Protein 3BQO (pdb70)

Foldseek 3Di:
DVVVVVVVVVLVVLLLLLLVLLLQLLVCLLVVVVVSNVVSLVVNVVSVVVHPDDDLVSVLSVLSSLLSVLLVCLLVQCDADDPPRLDGSLNVSLVSLVVRPDDCDPLSVLLNVLSLLSNLLSCLVVVNLVSSVVSLVVCPDDPCNVVSVVCSVVSVNVPVVCVVSDSVSSSVSVSVVSVVSNVVSCPRPPNVVVVVVVVVVD/DDPDPDDPDDDDD

GO terms:
  GO:0005515 protein binding (F, IPI)
  GO:0000781 chromosome, telomeric region (C, IDA)
  GO:0005730 nucleolus (C, IDA)
  GO:0008017 microtubule binding (F, IDA)
  GO:0005634 nucleus (C, IDA)
  GO:0005819 spindle (C, IDA)
  GO:0042162 telomeric repeat DNA binding (F, IDA)
  GO:0042802 identical protein binding (F, IPI)
  GO:0003691 double-stranded telomeric DNA binding (F, IDA)
  GO:0005634 nucleus (C, EXP)
  GO:0042803 protein homodimerization activity (F, IPI)
  GO:0005654 nucleoplasm (C, TAS)
  GO:0098505 G-rich strand telomeric DNA binding (F, IDA)
  GO:0003720 telomerase activity (F, IDA)
  GO:0008301 DNA binding, bending (F, IDA)
  GO:0000783 nuclear telomere cap complex (C, IDA)
  GO:0070187 shelterin complex (C, IDA)
  GO:1905839 negative regulation of telomeric D-loop disassembly (P, IDA)
  GO:0007004 telomere maintenance via telomerase (P, IDA)
  GO:0008156 negative regulation of DNA replication (P, IDA)

CATH classification: 1.25.40.210

Organism: Homo sapiens (NCBI:txid9606)

Structure (mmCIF, N/CA/C/O backbone):
data_3BQO
#
_entry.id   3BQO
#
_cell.length_a   117.105
_cell.length_b   117.105
_cell.length_c   88.018
_cell.angle_alpha   90.00
_cell.angle_beta   90.00
_cell.angle_gamma   120.00
#
_symmetry.space_group_name_H-M   'P 61 2 2'
#
loop_
_entity.id
_entity.type
_entity.pdbx_description
1 polymer 'Telomeric repeat-binding factor 1'
2 polymer 'TERF1-interacting nuclear factor 2'
3 water water
#
loop_
_atom_site.group_PDB
_atom_site.id
_atom_site.type_symbol
_atom_site.label_atom_id
_atom_site.label_alt_id
_atom_site.label_comp_id
_atom_site.label_asym_id
_atom_site.label_entity_id
_atom_site.label_seq_id
_atom_site.pdbx_PDB_ins_code
_atom_site.Cartn_x
_atom_site.Cartn_y
_atom_site.Cartn_z
_atom_site.occupancy
_atom_site.B_iso_or_equiv
_atom_site.auth_seq_id
_atom_site.auth_comp_id
_atom_site.auth_asym_id
_atom_site.auth_atom_id
_atom_site.pdbx_PDB_model_num
ATOM 1 N N . GLU A 1 5 ? 66.499 54.185 -1.269 1.00 68.39 62 GLU A N 1
ATOM 2 C CA . GLU A 1 5 ? 67.964 54.341 -1.528 1.00 67.61 62 GLU A CA 1
ATOM 3 C C . GLU A 1 5 ? 68.289 53.855 -2.938 1.00 65.45 62 GLU A C 1
ATOM 4 O O . GLU A 1 5 ? 67.444 53.257 -3.601 1.00 65.55 62 GLU A O 1
ATOM 10 N N . ASP A 1 6 ? 69.516 54.108 -3.383 1.00 62.74 63 ASP A N 1
ATOM 11 C CA . ASP A 1 6 ? 69.966 53.720 -4.719 1.00 59.80 63 ASP A CA 1
ATOM 12 C C . ASP A 1 6 ? 69.322 52.434 -5.242 1.00 56.59 63 ASP A C 1
ATOM 13 O O . ASP A 1 6 ? 68.532 52.467 -6.186 1.00 55.40 63 ASP A O 1
ATOM 18 N N . ALA A 1 7 ? 69.668 51.304 -4.632 1.00 52.79 64 ALA A N 1
ATOM 19 C CA . ALA A 1 7 ? 69.123 50.016 -5.044 1.00 49.66 64 ALA A CA 1
ATOM 20 C C . ALA A 1 7 ? 67.597 50.015 -4.993 1.00 47.33 64 ALA A C 1
ATOM 21 O O . ALA A 1 7 ? 66.937 49.444 -5.865 1.00 45.14 64 ALA A O 1
ATOM 23 N N . GLY A 1 8 ? 67.042 50.654 -3.969 1.00 44.35 65 GLY A N 1
ATOM 24 C CA . GLY A 1 8 ? 65.598 50.707 -3.832 1.00 40.57 65 GLY A CA 1
ATOM 25 C C . GLY A 1 8 ? 64.939 51.503 -4.941 1.00 38.15 65 GLY A C 1
ATOM 26 O O . GLY A 1 8 ? 63.890 51.115 -5.460 1.00 37.85 65 GLY A O 1
ATOM 27 N N . LEU A 1 9 ? 65.552 52.623 -5.304 1.00 34.79 66 LEU A N 1
ATOM 28 C CA . LEU A 1 9 ? 65.015 53.472 -6.352 1.00 34.33 66 LEU A CA 1
ATOM 29 C C . LEU A 1 9 ? 65.092 52.762 -7.702 1.00 33.52 66 LEU A C 1
ATOM 30 O O . LEU A 1 9 ? 64.237 52.959 -8.568 1.00 30.16 66 LEU A O 1
ATOM 35 N N . VAL A 1 10 ? 66.120 51.937 -7.878 1.00 32.79 67 VAL A N 1
ATOM 36 C CA . VAL A 1 10 ? 66.267 51.185 -9.116 1.00 32.66 67 VAL A CA 1
ATOM 37 C C . VAL A 1 10 ? 65.158 50.137 -9.143 1.00 31.82 67 VAL A C 1
ATOM 38 O O . VAL A 1 10 ? 64.516 49.925 -10.169 1.00 31.04 67 VAL A O 1
ATOM 42 N N . ALA A 1 11 ? 64.927 49.496 -8.000 1.00 29.91 68 ALA A N 1
ATOM 43 C CA . ALA A 1 11 ? 63.888 48.480 -7.901 1.00 30.74 68 ALA A CA 1
ATOM 44 C C . ALA A 1 11 ? 62.507 49.085 -8.168 1.00 31.13 68 ALA A C 1
ATOM 45 O O . ALA A 1 11 ? 61.650 48.444 -8.778 1.00 30.44 68 ALA A O 1
ATOM 47 N N . GLU A 1 12 ? 62.291 50.318 -7.721 1.00 29.94 69 GLU A N 1
ATOM 48 C CA . GLU A 1 12 ? 61.007 50.971 -7.942 1.00 31.84 69 GLU A CA 1
ATOM 49 C C . GLU A 1 12 ? 60.857 51.299 -9.429 1.00 30.48 69 GLU A C 1
ATOM 50 O O . GLU A 1 12 ? 59.791 51.111 -10.013 1.00 28.77 69 GLU A O 1
ATOM 56 N N . ALA A 1 13 ? 61.934 51.786 -10.038 1.00 27.69 70 ALA A N 1
ATOM 57 C CA . ALA A 1 13 ? 61.914 52.119 -11.456 1.00 28.29 70 ALA A CA 1
ATOM 58 C C . ALA A 1 13 ? 61.584 50.852 -12.243 1.00 26.69 70 ALA A C 1
ATOM 59 O O . ALA A 1 13 ? 60.809 50.887 -13.200 1.00 24.98 70 ALA A O 1
ATOM 61 N N . GLU A 1 14 ? 62.167 49.730 -11.836 1.00 26.64 71 GLU A N 1
ATOM 62 C CA . GLU A 1 14 ? 61.899 48.478 -12.531 1.00 27.79 71 GLU A CA 1
ATOM 63 C C . GLU A 1 14 ? 60.436 48.061 -12.381 1.00 27.28 71 GLU A C 1
ATOM 64 O O . GLU A 1 14 ? 59.852 47.519 -13.314 1.00 25.83 71 GLU A O 1
ATOM 70 N N . ALA A 1 15 ? 59.846 48.318 -11.215 1.00 25.90 72 ALA A N 1
ATOM 71 C CA . ALA A 1 15 ? 58.442 47.968 -10.990 1.00 27.13 72 ALA A CA 1
ATOM 72 C C . ALA A 1 15 ? 57.561 48.848 -11.873 1.00 26.68 72 ALA A C 1
ATOM 73 O O . ALA A 1 15 ? 56.575 48.385 -12.463 1.00 27.16 72 ALA A O 1
ATOM 75 N N . VAL A 1 16 ? 57.921 50.122 -11.968 1.00 25.03 73 VAL A N 1
ATOM 76 C CA . VAL A 1 16 ? 57.167 51.052 -12.797 1.00 26.52 73 VAL A CA 1
ATOM 77 C C . VAL A 1 16 ? 57.213 50.617 -14.267 1.00 27.09 73 VAL A C 1
ATOM 78 O O . VAL A 1 16 ? 56.181 50.550 -14.940 1.00 26.85 73 VAL A O 1
ATOM 82 N N . ALA A 1 17 ? 58.413 50.311 -14.757 1.00 25.59 74 ALA A N 1
ATOM 83 C CA . ALA A 1 17 ? 58.592 49.886 -16.144 1.00 25.82 74 ALA A CA 1
ATOM 84 C C . ALA A 1 17 ? 57.858 48.580 -16.435 1.00 26.02 74 ALA A C 1
ATOM 85 O O . ALA A 1 17 ? 57.329 48.387 -17.534 1.00 26.41 74 ALA A O 1
ATOM 87 N N . ALA A 1 18 ? 57.828 47.683 -15.455 1.00 26.88 75 ALA A N 1
ATOM 88 C CA . ALA A 1 18 ? 57.143 46.406 -15.622 1.00 28.14 75 ALA A CA 1
ATOM 89 C C . ALA A 1 18 ? 55.652 46.663 -15.819 1.00 27.22 75 ALA A C 1
ATOM 90 O O . ALA A 1 18 ? 54.996 46.007 -16.632 1.00 28.26 75 ALA A O 1
ATOM 92 N N . GLY A 1 19 ? 55.122 47.620 -15.066 1.00 26.35 76 GLY A N 1
ATOM 93 C CA . GLY A 1 19 ? 53.716 47.958 -15.183 1.00 25.51 76 GLY A CA 1
ATOM 94 C C . GLY A 1 19 ? 53.420 48.526 -16.556 1.00 26.86 76 GLY A C 1
ATOM 95 O O . GLY A 1 19 ? 52.371 48.257 -17.140 1.00 27.74 76 GLY A O 1
ATOM 96 N N . TRP A 1 20 ? 54.344 49.326 -17.074 1.00 24.83 77 TRP A N 1
ATOM 97 C CA . TRP A 1 20 ? 54.175 49.912 -18.397 1.00 25.80 77 TRP A CA 1
ATOM 98 C C . TRP A 1 20 ? 54.188 48.831 -19.473 1.00 24.10 77 TRP A C 1
ATOM 99 O O . TRP A 1 20 ? 53.377 48.853 -20.403 1.00 23.36 77 TRP A O 1
ATOM 110 N N . MET A 1 21 ? 55.108 47.883 -19.337 1.00 22.66 78 MET A N 1
ATOM 111 C CA . MET A 1 21 ? 55.230 46.807 -20.306 1.00 25.81 78 MET A CA 1
ATOM 112 C C . MET A 1 21 ? 54.007 45.895 -20.292 1.00 25.69 78 MET A C 1
ATOM 113 O O . MET A 1 21 ? 53.593 45.393 -21.335 1.00 25.72 78 MET A O 1
ATOM 118 N N . LEU A 1 22 ? 53.434 45.676 -19.113 1.00 23.57 79 LEU A N 1
ATOM 119 C CA . LEU A 1 22 ? 52.244 44.836 -19.018 1.00 24.08 79 LEU A CA 1
ATOM 120 C C . LEU A 1 22 ? 51.102 45.462 -19.822 1.00 24.26 79 LEU A C 1
ATOM 121 O O . LEU A 1 22 ? 50.459 44.786 -20.626 1.00 23.35 79 LEU A O 1
ATOM 126 N N . ASP A 1 23 ? 50.854 46.749 -19.592 1.00 23.25 80 ASP A N 1
ATOM 127 C CA . ASP A 1 23 ? 49.785 47.463 -20.288 1.00 25.87 80 ASP A CA 1
ATOM 128 C C . ASP A 1 23 ? 49.996 47.458 -21.789 1.00 25.43 80 ASP A C 1
ATOM 129 O O . ASP A 1 23 ? 49.064 47.208 -22.561 1.00 24.78 80 ASP A O 1
ATOM 134 N N . PHE A 1 24 ? 51.225 47.751 -22.200 1.00 24.11 81 PHE A N 1
ATOM 135 C CA . PHE A 1 24 ? 51.562 47.782 -23.615 1.00 24.71 81 PHE A CA 1
ATOM 136 C C . PHE A 1 24 ? 51.356 46.415 -24.253 1.00 23.61 81 PHE A C 1
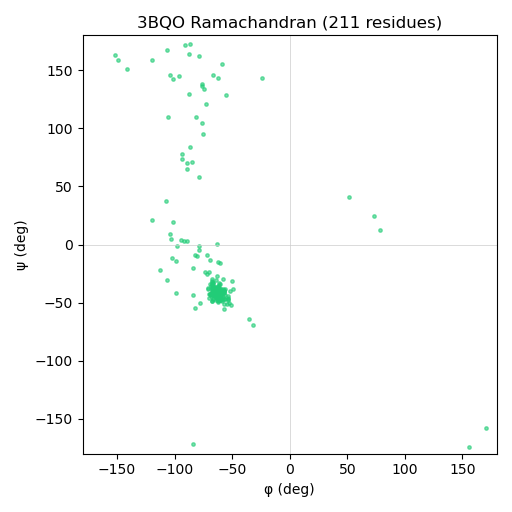ATOM 137 O O . PHE A 1 24 ? 50.828 46.309 -25.367 1.00 22.96 81 PHE A O 1
ATOM 145 N N . LEU A 1 25 ? 51.767 45.364 -23.550 1.00 21.72 82 LEU A N 1
ATOM 146 C CA . LEU A 1 25 ? 51.615 44.019 -24.091 1.00 22.58 82 LEU A CA 1
ATOM 147 C C . LEU A 1 25 ? 50.146 43.610 -24.189 1.00 23.01 82 LEU A C 1
ATOM 148 O O . LEU A 1 25 ? 49.755 42.894 -25.118 1.00 22.95 82 LEU A O 1
ATOM 153 N N . CYS A 1 26 ? 49.335 44.075 -23.244 1.00 22.29 83 CYS A N 1
ATOM 154 C CA . CYS A 1 26 ? 47.906 43.762 -23.253 1.00 24.14 83 CYS A CA 1
ATOM 155 C C . CYS A 1 26 ? 47.299 44.380 -24.510 1.00 23.92 83 CYS A C 1
ATOM 156 O O . CYS A 1 26 ? 46.555 43.733 -25.251 1.00 24.52 83 CYS A O 1
ATOM 159 N N . LEU A 1 27 ? 47.637 45.644 -24.740 1.00 23.99 84 LEU A N 1
ATOM 160 C CA . LEU A 1 27 ? 47.167 46.391 -25.898 1.00 25.76 84 LEU A CA 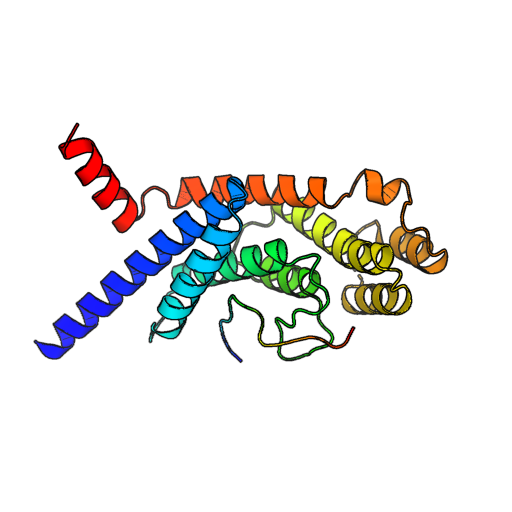1
ATOM 161 C C . LEU A 1 27 ? 47.543 45.668 -27.197 1.00 27.45 84 LEU A C 1
ATOM 162 O O . LEU A 1 27 ? 46.713 45.504 -28.097 1.00 26.20 84 LEU A O 1
ATOM 167 N N . SER A 1 28 ? 48.797 45.233 -27.279 1.00 25.28 85 SER A N 1
ATOM 168 C CA . SER A 1 28 ? 49.313 44.529 -28.451 1.00 26.26 85 SER A CA 1
ATOM 169 C C . SER A 1 28 ? 48.618 43.179 -28.643 1.00 26.00 85 SER A C 1
ATOM 170 O O . SER A 1 28 ? 48.355 42.757 -29.772 1.00 24.99 85 SER A O 1
ATOM 173 N N . LEU A 1 29 ? 48.330 42.507 -27.532 1.00 23.72 86 LEU A N 1
ATOM 174 C CA . LEU A 1 29 ? 47.659 41.216 -27.562 1.00 23.56 86 LEU A CA 1
ATOM 175 C C . LEU A 1 29 ? 46.226 41.396 -28.082 1.00 23.24 86 LEU A C 1
ATOM 176 O O . LEU A 1 29 ? 45.738 40.587 -28.868 1.00 22.85 86 LEU A O 1
ATOM 181 N N . CYS A 1 30 ? 45.563 42.460 -27.632 1.00 23.50 87 CYS A N 1
ATOM 182 C CA . CYS A 1 30 ? 44.201 42.758 -28.061 1.00 24.99 87 CYS A CA 1
ATOM 183 C C . CYS A 1 30 ? 44.154 43.020 -29.564 1.00 26.99 87 CYS A C 1
ATOM 184 O O . CYS A 1 30 ? 43.265 42.527 -30.266 1.00 26.29 87 CYS A O 1
ATOM 187 N N . ARG A 1 31 ? 45.112 43.802 -30.058 1.00 26.42 88 ARG A N 1
ATOM 188 C CA . ARG A 1 31 ? 45.164 44.118 -31.478 1.00 27.17 88 ARG A CA 1
ATOM 189 C C . ARG A 1 31 ? 45.401 42.881 -32.322 1.00 26.59 88 ARG A C 1
ATOM 190 O O . ARG A 1 31 ? 44.753 42.702 -33.352 1.00 26.20 88 ARG A O 1
ATOM 198 N N . ALA A 1 32 ? 46.337 42.033 -31.900 1.00 25.88 89 ALA A N 1
ATOM 199 C CA . ALA A 1 32 ? 46.625 40.808 -32.629 1.00 25.01 89 ALA A CA 1
ATOM 200 C C . ALA A 1 32 ? 45.375 39.928 -32.664 1.00 27.32 89 ALA A C 1
ATOM 201 O O . ALA A 1 32 ? 45.106 39.254 -33.662 1.00 26.90 89 ALA A O 1
ATOM 203 N N . PHE A 1 33 ? 44.622 39.930 -31.568 1.00 26.33 90 PHE A N 1
ATOM 204 C CA . PHE A 1 33 ? 43.399 39.132 -31.476 1.00 28.46 90 PHE A CA 1
ATOM 205 C C . PHE A 1 33 ? 42.374 39.693 -32.457 1.00 29.85 90 PHE A C 1
ATOM 206 O O . PHE A 1 33 ? 41.738 38.950 -33.207 1.00 31.00 90 PHE A O 1
ATOM 214 N N . ARG A 1 34 ? 42.220 41.012 -32.436 1.00 30.92 91 ARG A N 1
ATOM 215 C CA . ARG A 1 34 ? 41.280 41.704 -33.310 1.00 34.01 91 ARG A CA 1
ATOM 216 C C . ARG A 1 34 ? 41.622 41.485 -34.779 1.00 35.59 91 ARG A C 1
ATOM 217 O O . ARG A 1 34 ? 40.739 41.219 -35.595 1.00 35.75 91 ARG A O 1
ATOM 225 N N . ASP A 1 35 ? 42.906 41.594 -35.106 1.00 33.60 92 ASP A N 1
ATOM 226 C CA . ASP A 1 35 ? 43.370 41.437 -36.480 1.00 34.89 92 ASP A CA 1
ATOM 227 C C . ASP A 1 35 ? 43.517 39.986 -36.929 1.00 34.46 92 ASP A C 1
ATOM 228 O O . ASP A 1 35 ? 43.735 39.717 -38.108 1.00 34.86 92 ASP A O 1
ATOM 233 N N . GLY A 1 36 ? 43.410 39.051 -35.995 1.00 33.69 93 GLY A N 1
ATOM 234 C CA . GLY A 1 36 ? 43.551 37.654 -36.354 1.00 33.68 93 GLY A CA 1
ATOM 235 C C . GLY A 1 36 ? 44.984 37.255 -36.664 1.00 34.31 93 GLY A C 1
ATOM 236 O O . GLY A 1 36 ? 45.227 36.294 -37.399 1.00 35.29 93 GLY A O 1
ATOM 237 N N . ARG A 1 37 ? 45.943 37.995 -36.120 1.00 31.37 94 ARG A N 1
ATOM 238 C CA . ARG A 1 37 ? 47.350 37.682 -36.335 1.00 30.87 94 ARG A CA 1
ATOM 239 C C . ARG A 1 37 ? 47.767 36.666 -35.278 1.00 32.89 94 ARG A C 1
ATOM 240 O O . ARG A 1 37 ? 48.313 37.018 -34.226 1.00 30.93 94 ARG A O 1
ATOM 248 N N . SER A 1 38 ? 47.493 35.401 -35.586 1.00 32.38 95 SER A N 1
ATOM 249 C CA . SER A 1 38 ? 47.759 34.269 -34.706 1.00 35.31 95 SER A CA 1
ATOM 250 C C . SER A 1 38 ? 49.186 34.118 -34.171 1.00 34.80 95 SER A C 1
ATOM 251 O O . SER A 1 38 ? 49.376 33.868 -32.982 1.00 31.63 95 SER A O 1
ATOM 254 N N . GLU A 1 39 ? 50.186 34.236 -35.038 1.00 34.96 96 GLU A N 1
ATOM 255 C CA . GLU A 1 39 ? 51.564 34.106 -34.579 1.00 36.47 96 GLU A CA 1
ATOM 256 C C . GLU A 1 39 ? 51.972 35.281 -33.696 1.00 33.85 96 GLU A C 1
ATOM 257 O O . GLU A 1 39 ? 52.627 35.090 -32.674 1.00 34.41 96 GLU A O 1
ATOM 263 N N . ASP A 1 40 ? 51.592 36.494 -34.083 1.00 33.10 97 ASP A N 1
ATOM 264 C CA . ASP A 1 40 ? 51.918 37.658 -33.267 1.00 31.03 97 ASP A CA 1
ATOM 265 C C . ASP A 1 40 ? 51.252 37.490 -31.904 1.00 29.87 97 ASP A C 1
ATOM 266 O O . ASP A 1 40 ? 51.842 37.814 -30.874 1.00 27.80 97 ASP A O 1
ATOM 271 N N . PHE A 1 41 ? 50.018 36.988 -31.911 1.00 28.57 98 PHE A N 1
ATOM 272 C CA . PHE A 1 41 ? 49.268 36.774 -30.674 1.00 26.98 98 PHE A CA 1
ATOM 273 C C . PHE A 1 41 ? 50.021 35.799 -29.776 1.00 26.34 98 PHE A C 1
ATOM 274 O O . PHE A 1 41 ? 50.180 36.044 -28.584 1.00 25.90 98 PHE A O 1
ATOM 282 N N . ARG A 1 42 ? 50.472 34.685 -30.346 1.00 26.76 99 ARG A N 1
ATOM 283 C CA . ARG A 1 42 ? 51.203 33.690 -29.569 1.00 28.61 99 ARG A CA 1
ATOM 284 C C . ARG A 1 42 ? 52.462 34.295 -28.947 1.00 26.26 99 ARG A C 1
ATOM 285 O O . ARG A 1 42 ? 52.717 34.117 -27.763 1.00 26.21 99 ARG A O 1
ATOM 293 N N . ARG A 1 43 ? 53.243 35.006 -29.749 1.00 25.81 100 ARG A N 1
ATOM 294 C CA . ARG A 1 43 ? 54.469 35.621 -29.254 1.00 27.55 100 ARG A CA 1
ATOM 295 C C . ARG A 1 43 ? 54.190 36.702 -28.212 1.00 27.15 100 ARG A C 1
ATOM 296 O O . ARG A 1 43 ? 54.892 36.797 -27.209 1.00 26.34 100 ARG A O 1
ATOM 304 N N . THR A 1 44 ? 53.166 37.515 -28.444 1.00 25.31 101 THR A N 1
ATOM 305 C CA . THR A 1 44 ? 52.838 38.568 -27.490 1.00 27.64 101 THR A CA 1
ATOM 306 C C . THR A 1 44 ? 52.357 37.938 -26.188 1.00 27.76 101 THR A C 1
ATOM 307 O O . THR A 1 44 ? 52.606 38.465 -25.099 1.00 28.97 101 THR A O 1
ATOM 311 N N . ARG A 1 45 ? 51.681 36.800 -26.313 1.00 26.18 102 ARG A N 1
ATOM 312 C CA . ARG A 1 45 ? 51.174 36.056 -25.168 1.00 26.73 102 ARG A CA 1
ATOM 313 C C . ARG A 1 45 ? 52.349 35.589 -24.311 1.00 24.96 102 ARG A C 1
ATOM 314 O O . ARG A 1 45 ? 52.324 35.702 -23.086 1.00 24.73 102 ARG A O 1
ATOM 322 N N . ASN A 1 46 ? 53.370 35.046 -24.961 1.00 23.85 103 ASN A N 1
ATOM 323 C CA . ASN A 1 46 ? 54.543 34.571 -24.231 1.00 25.37 103 ASN A CA 1
ATOM 324 C C . ASN A 1 46 ? 55.263 35.727 -23.541 1.00 23.01 103 ASN A C 1
ATOM 325 O O . ASN A 1 46 ? 55.751 35.580 -22.426 1.00 23.52 103 ASN A O 1
ATOM 330 N N . SER A 1 47 ? 55.316 36.881 -24.196 1.00 23.11 104 SER A N 1
ATOM 331 C CA . SER A 1 47 ? 55.978 38.037 -23.607 1.00 23.41 104 SER A CA 1
ATOM 332 C C . SER A 1 47 ? 55.186 38.521 -22.399 1.00 23.64 104 SER A C 1
ATOM 333 O O . SER A 1 47 ? 55.745 38.742 -21.327 1.00 22.80 104 SER A O 1
ATOM 336 N N . ALA A 1 48 ? 53.878 38.676 -22.574 1.00 22.68 105 ALA A N 1
ATOM 337 C CA . ALA A 1 48 ? 53.013 39.119 -21.485 1.00 22.51 105 ALA A CA 1
ATOM 338 C C . ALA A 1 48 ? 53.123 38.178 -20.283 1.00 22.20 105 ALA A C 1
ATOM 339 O O . ALA A 1 48 ? 53.177 38.623 -19.135 1.00 22.69 105 ALA A O 1
ATOM 341 N N . GLU A 1 49 ? 53.162 36.876 -20.547 1.00 21.63 106 GLU A N 1
ATOM 342 C CA . GLU A 1 49 ? 53.257 35.887 -19.477 1.00 23.36 106 GLU A CA 1
ATOM 343 C C . GLU A 1 49 ? 54.557 36.046 -18.682 1.00 24.34 106 GLU A C 1
ATOM 344 O O . GLU A 1 49 ? 54.564 35.968 -17.447 1.00 22.73 106 GLU A O 1
ATOM 350 N N . ALA A 1 50 ? 55.654 36.266 -19.401 1.00 24.33 107 ALA A N 1
ATOM 351 C CA . ALA A 1 50 ? 56.964 36.437 -18.774 1.00 23.32 107 ALA A CA 1
ATOM 352 C C . ALA A 1 50 ? 56.970 37.676 -17.892 1.00 22.82 107 ALA A C 1
ATOM 353 O O . ALA A 1 50 ? 57.437 37.636 -16.758 1.00 21.93 107 ALA A O 1
ATOM 355 N N . ILE A 1 51 ? 56.448 38.781 -18.415 1.00 23.80 108 ILE A N 1
ATOM 356 C CA . ILE A 1 51 ? 56.391 40.018 -17.649 1.00 24.56 108 ILE A CA 1
ATOM 357 C C . ILE A 1 51 ? 55.537 39.831 -16.387 1.00 25.41 108 ILE A C 1
ATOM 358 O O . ILE A 1 51 ? 55.901 40.306 -15.312 1.00 24.46 108 ILE A O 1
ATOM 363 N N . ILE A 1 52 ? 54.411 39.134 -16.519 1.00 24.83 109 ILE A N 1
ATOM 364 C CA . ILE A 1 52 ? 53.519 38.878 -15.378 1.00 26.65 109 ILE A CA 1
ATOM 365 C C . ILE A 1 52 ? 54.219 38.059 -14.287 1.00 28.89 109 ILE A C 1
ATOM 366 O O . ILE A 1 52 ? 54.132 38.374 -13.098 1.00 29.05 109 ILE A O 1
ATOM 371 N N . HIS A 1 53 ? 54.915 37.006 -14.698 1.00 30.55 110 HIS A N 1
ATOM 372 C CA . HIS A 1 53 ? 55.646 36.166 -13.761 1.00 33.39 110 HIS A CA 1
ATOM 373 C C . HIS A 1 53 ? 56.756 36.957 -13.075 1.00 32.69 110 HIS A C 1
ATOM 374 O O . HIS A 1 53 ? 57.155 36.635 -11.961 1.00 32.12 110 HIS A O 1
ATOM 381 N N . GLY A 1 54 ? 57.253 37.989 -13.751 1.00 32.02 111 GLY A N 1
ATOM 382 C CA . GLY A 1 54 ? 58.316 38.803 -13.189 1.00 32.47 111 GLY A CA 1
ATOM 383 C C . GLY A 1 54 ? 57.843 39.870 -12.215 1.00 34.03 111 GLY A C 1
ATOM 384 O O . GLY A 1 54 ? 58.655 40.514 -11.561 1.00 31.92 111 GLY A O 1
ATOM 385 N N . LEU A 1 55 ? 56.535 40.081 -12.120 1.00 33.34 112 LEU A N 1
ATOM 386 C CA . LEU A 1 55 ? 56.007 41.079 -11.195 1.00 34.61 112 LEU A CA 1
ATOM 387 C C . LEU A 1 55 ? 56.074 40.520 -9.778 1.00 35.50 112 LEU A C 1
ATOM 388 O O . LEU A 1 55 ? 55.771 39.348 -9.558 1.00 35.93 112 LEU A O 1
ATOM 393 N N . SER A 1 56 ? 56.482 41.347 -8.821 1.00 36.43 113 SER A N 1
ATOM 394 C CA . SER A 1 56 ? 56.559 40.891 -7.435 1.00 38.88 113 SER A CA 1
ATOM 395 C C . SER A 1 56 ? 55.374 41.403 -6.614 1.00 37.71 113 SER A C 1
ATOM 396 O O . SER A 1 56 ? 55.147 40.958 -5.488 1.00 38.83 113 SER A O 1
ATOM 399 N N . SER A 1 57 ? 54.625 42.340 -7.189 1.00 36.12 114 SER A N 1
ATOM 400 C CA . SER A 1 57 ? 53.438 42.901 -6.547 1.00 35.91 114 SER A CA 1
ATOM 401 C C . SER A 1 57 ? 52.444 43.303 -7.641 1.00 33.85 114 SER A C 1
ATOM 402 O O . SER A 1 57 ? 52.831 43.498 -8.792 1.00 33.05 114 SER A O 1
ATOM 405 N N . LEU A 1 58 ? 51.168 43.422 -7.280 1.00 32.95 115 LEU A N 1
ATOM 406 C CA . LEU A 1 58 ? 50.127 43.783 -8.242 1.00 31.66 115 LEU A CA 1
ATOM 407 C C . LEU A 1 58 ? 49.097 44.726 -7.640 1.00 31.14 115 LEU A C 1
ATOM 408 O O . LEU A 1 58 ? 48.849 44.693 -6.437 1.00 29.12 115 LEU A O 1
ATOM 413 N N . THR A 1 59 ? 48.496 45.554 -8.493 1.00 29.33 116 THR A N 1
ATOM 414 C CA . THR A 1 59 ? 47.436 46.470 -8.084 1.00 28.04 116 THR A CA 1
ATOM 415 C C . THR A 1 59 ? 46.159 45.848 -8.654 1.00 27.60 116 THR A C 1
ATOM 416 O O . THR A 1 59 ? 46.232 44.935 -9.483 1.00 23.88 116 THR A O 1
ATOM 420 N N . ALA A 1 60 ? 44.998 46.335 -8.228 1.00 26.26 117 ALA A N 1
ATOM 421 C CA . ALA A 1 60 ? 43.740 45.791 -8.728 1.00 27.29 117 ALA A CA 1
ATOM 422 C C . ALA A 1 60 ? 43.657 45.959 -10.246 1.00 26.58 117 ALA A C 1
ATOM 423 O O . ALA A 1 60 ? 43.190 45.068 -10.956 1.00 27.53 117 ALA A O 1
ATOM 425 N N . CYS A 1 61 ? 44.111 47.106 -10.736 1.00 27.61 118 CYS A N 1
ATOM 426 C CA . CYS A 1 61 ? 44.099 47.392 -12.169 1.00 29.92 118 CYS A CA 1
ATOM 427 C C . CYS A 1 61 ? 44.916 46.368 -12.952 1.00 27.01 118 CYS A C 1
ATOM 428 O O . CYS A 1 61 ? 44.490 45.909 -14.014 1.00 24.47 118 CYS A O 1
ATOM 431 N N . GLN A 1 62 ? 46.088 46.012 -12.430 1.00 24.85 119 GLN A N 1
ATOM 432 C CA . GLN A 1 62 ? 46.946 45.041 -13.107 1.00 23.53 119 GLN A CA 1
ATOM 433 C C . GLN A 1 62 ? 46.324 43.643 -13.091 1.00 22.76 119 GLN A C 1
ATOM 434 O O . GLN A 1 62 ? 46.468 42.886 -14.045 1.00 21.74 119 GLN A O 1
ATOM 440 N N . LEU A 1 63 ? 45.632 43.301 -12.007 1.00 23.16 120 LEU A N 1
ATOM 441 C CA . LEU A 1 63 ? 44.974 42.000 -11.922 1.00 23.04 120 LEU A CA 1
ATOM 442 C C . LEU A 1 63 ? 43.939 41.898 -13.049 1.00 22.20 120 LEU A C 1
ATOM 443 O O . LEU A 1 63 ? 43.807 40.857 -13.702 1.00 20.58 120 LEU A O 1
ATOM 448 N N . ARG A 1 64 ? 43.205 42.983 -13.272 1.00 21.97 121 ARG A N 1
ATOM 449 C CA . ARG A 1 64 ? 42.193 43.018 -14.330 1.00 24.05 121 ARG A CA 1
ATOM 450 C C . ARG A 1 64 ? 42.871 42.815 -15.686 1.00 23.19 121 ARG A C 1
ATOM 451 O O . ARG A 1 64 ? 42.380 42.076 -16.537 1.00 22.38 121 ARG A O 1
ATOM 459 N N . THR A 1 65 ? 44.000 43.483 -15.879 1.00 22.30 122 THR A N 1
ATOM 460 C CA . THR A 1 65 ? 44.746 43.368 -17.124 1.00 22.90 122 THR A CA 1
ATOM 461 C C . THR A 1 65 ? 45.182 41.926 -17.342 1.00 23.76 122 THR A C 1
ATOM 462 O O . THR A 1 65 ? 45.084 41.400 -18.454 1.00 22.06 122 THR A O 1
ATOM 466 N N . ILE A 1 66 ? 45.646 41.282 -16.275 1.00 24.03 123 ILE A N 1
ATOM 467 C CA . ILE A 1 66 ? 46.075 39.894 -16.361 1.00 22.57 123 ILE A CA 1
ATOM 468 C C . ILE A 1 66 ? 44.897 39.009 -16.781 1.00 21.93 123 ILE A C 1
ATOM 469 O O . ILE A 1 66 ? 45.022 38.178 -17.676 1.00 21.06 123 ILE A O 1
ATOM 474 N N . TYR A 1 67 ? 43.754 39.184 -16.126 1.00 22.02 124 TYR A N 1
ATOM 475 C CA . TYR A 1 67 ? 42.562 38.412 -16.460 1.00 22.23 124 TYR A CA 1
ATOM 476 C C . TYR A 1 67 ? 42.198 38.587 -17.935 1.00 22.11 124 TYR A C 1
ATOM 477 O O . TYR A 1 67 ? 41.851 37.622 -18.617 1.00 22.61 124 TYR A O 1
ATOM 486 N N . ILE A 1 68 ? 42.261 39.822 -18.419 1.00 23.14 125 ILE A N 1
ATOM 487 C CA . ILE A 1 68 ? 41.936 40.095 -19.815 1.00 24.77 125 ILE A CA 1
ATOM 488 C C . ILE A 1 68 ? 42.839 39.288 -20.752 1.00 26.12 125 ILE A C 1
ATOM 489 O O . ILE A 1 68 ? 42.356 38.678 -21.712 1.00 25.08 125 ILE A O 1
ATOM 494 N N . CYS A 1 69 ? 44.143 39.265 -20.469 1.00 23.28 126 CYS A N 1
ATOM 495 C CA . CYS A 1 69 ? 45.076 38.504 -21.299 1.00 22.05 126 CYS A CA 1
ATOM 496 C C . CYS A 1 69 ? 44.792 37.007 -21.200 1.00 20.96 126 CYS A C 1
ATOM 497 O O . CYS A 1 69 ? 44.854 36.290 -22.195 1.00 20.60 126 CYS A O 1
ATOM 500 N N . GLN A 1 70 ? 44.498 36.529 -19.997 1.00 20.01 127 GLN A N 1
ATOM 501 C CA . GLN A 1 70 ? 44.200 35.112 -19.820 1.00 20.22 127 GLN A CA 1
ATOM 502 C C . GLN A 1 70 ? 42.928 34.747 -20.581 1.00 22.27 127 GLN A C 1
ATOM 503 O O . GLN A 1 70 ? 42.844 33.691 -21.214 1.00 21.16 127 GLN A O 1
ATOM 509 N N . PHE A 1 71 ? 41.935 35.624 -20.492 1.00 20.13 128 PHE A N 1
ATOM 510 C CA . PHE A 1 71 ? 40.660 35.406 -21.169 1.00 21.62 128 PHE A CA 1
ATOM 511 C C . PHE A 1 71 ? 40.876 35.219 -22.668 1.00 21.34 128 PHE A C 1
ATOM 512 O O . PHE A 1 71 ? 40.474 34.214 -23.247 1.00 22.13 128 PHE A O 1
ATOM 520 N N . LEU A 1 72 ? 41.528 36.186 -23.297 1.00 22.15 129 LEU A N 1
ATOM 521 C CA . LEU A 1 72 ? 41.775 36.100 -24.729 1.00 22.44 129 LEU A CA 1
ATOM 522 C C . LEU A 1 72 ? 42.565 34.857 -25.137 1.00 23.27 129 LEU A C 1
ATOM 523 O O . LEU A 1 72 ? 42.279 34.246 -26.168 1.00 20.99 129 LEU A O 1
ATOM 528 N N . THR A 1 73 ? 43.550 34.462 -24.334 1.00 23.20 130 THR A N 1
ATOM 529 C CA . THR A 1 73 ? 44.343 33.284 -24.687 1.00 23.76 130 THR A CA 1
ATOM 530 C C . THR A 1 73 ? 43.488 32.016 -24.694 1.00 23.61 130 THR A C 1
ATOM 531 O O . THR A 1 73 ? 43.635 31.166 -25.577 1.00 22.59 130 THR A O 1
ATOM 535 N N . ARG A 1 74 ? 42.590 31.895 -23.721 1.00 21.76 131 ARG A N 1
ATOM 536 C CA . ARG A 1 74 ? 41.695 30.738 -23.646 1.00 23.05 131 ARG A CA 1
ATOM 537 C C . ARG A 1 74 ? 40.752 30.741 -24.853 1.00 23.88 131 ARG A C 1
ATOM 538 O O . ARG A 1 74 ? 40.486 29.695 -25.454 1.00 23.70 131 ARG A O 1
ATOM 546 N N . ILE A 1 75 ? 40.235 31.922 -25.189 1.00 22.03 132 ILE A N 1
ATOM 547 C CA . ILE A 1 75 ? 39.322 32.063 -26.324 1.00 21.67 132 ILE A CA 1
ATOM 548 C C . ILE A 1 75 ? 40.041 31.701 -27.615 1.00 23.07 132 ILE A C 1
ATOM 549 O O . ILE A 1 75 ? 39.512 30.956 -28.441 1.00 24.42 132 ILE A O 1
ATOM 554 N N . ALA A 1 76 ? 41.253 32.221 -27.787 1.00 22.88 133 ALA A N 1
ATOM 555 C CA . ALA A 1 76 ? 42.024 31.927 -28.986 1.00 23.94 133 ALA A CA 1
ATOM 556 C C . ALA A 1 76 ? 42.247 30.415 -29.136 1.00 25.28 133 ALA A C 1
ATOM 557 O O . ALA A 1 76 ? 42.352 29.900 -30.250 1.00 25.73 133 ALA A O 1
ATOM 559 N N . ALA A 1 77 ? 42.295 29.704 -28.014 1.00 24.85 134 ALA A N 1
ATOM 560 C CA . ALA A 1 77 ? 42.505 28.257 -28.030 1.00 24.00 134 ALA A CA 1
ATOM 561 C C . ALA A 1 77 ? 41.202 27.486 -27.821 1.00 24.69 134 ALA A C 1
ATOM 562 O O . ALA A 1 77 ? 41.222 26.306 -27.457 1.00 23.32 134 ALA A O 1
ATOM 564 N N . GLY A 1 78 ? 40.079 28.157 -28.065 1.00 24.99 135 GLY A N 1
ATOM 565 C CA . GLY A 1 78 ? 38.772 27.552 -27.878 1.00 24.89 135 GLY A CA 1
ATOM 566 C C . GLY A 1 78 ? 38.540 26.186 -28.492 1.00 26.50 135 GLY A C 1
ATOM 567 O O . GLY A 1 78 ? 37.881 25.350 -27.884 1.00 27.54 135 GLY A O 1
ATOM 568 N N . LYS A 1 79 ? 39.071 25.947 -29.689 1.00 26.53 136 LYS A N 1
ATOM 569 C CA . LYS A 1 79 ? 38.880 24.663 -30.344 1.00 27.73 136 LYS A CA 1
ATOM 570 C C . LYS A 1 79 ? 40.019 23.672 -30.101 1.00 30.70 136 LYS A C 1
ATOM 571 O O . LYS A 1 79 ? 40.018 22.574 -30.654 1.00 31.53 136 LYS A O 1
ATOM 577 N N . THR A 1 80 ? 40.985 24.054 -29.276 1.00 30.01 137 THR A N 1
ATOM 578 C CA . THR A 1 80 ? 42.112 23.176 -28.971 1.00 31.54 137 THR A CA 1
ATOM 579 C C . THR A 1 80 ? 41.754 22.414 -27.706 1.00 30.63 137 THR A C 1
ATOM 580 O O . THR A 1 80 ? 42.231 22.735 -26.621 1.00 31.18 137 THR A O 1
ATOM 584 N N . LEU A 1 81 ? 40.907 21.402 -27.854 1.00 31.49 138 LEU A N 1
ATOM 585 C CA . LEU A 1 81 ? 40.451 20.618 -26.717 1.00 33.50 138 LEU A CA 1
ATOM 586 C C . LEU A 1 81 ? 41.524 19.852 -25.949 1.00 34.88 138 LEU A C 1
ATOM 587 O O . LEU A 1 81 ? 41.280 19.396 -24.835 1.00 34.81 138 LEU A O 1
ATOM 592 N N . ASP A 1 82 ? 42.709 19.711 -26.528 1.00 36.67 139 ASP A N 1
ATOM 593 C CA . ASP A 1 82 ? 43.774 19.003 -25.835 1.00 38.64 139 ASP A CA 1
ATOM 594 C C . ASP A 1 82 ? 44.646 19.969 -25.029 1.00 37.21 139 ASP A C 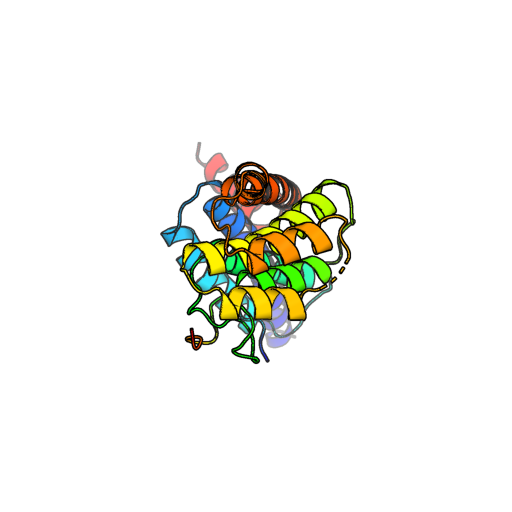1
ATOM 595 O O . ASP A 1 82 ? 45.627 19.561 -24.417 1.00 36.44 139 ASP A O 1
ATOM 600 N N . ALA A 1 83 ? 44.281 21.249 -25.019 1.00 33.62 140 ALA A N 1
ATOM 601 C CA . ALA A 1 83 ? 45.047 22.232 -24.259 1.00 31.66 140 ALA A CA 1
ATOM 602 C C . ALA A 1 83 ? 44.509 22.281 -22.830 1.00 30.61 140 ALA A C 1
ATOM 603 O O . ALA A 1 83 ? 43.300 22.398 -22.614 1.00 28.51 140 ALA A O 1
ATOM 605 N N . GLN A 1 84 ? 45.413 22.175 -21.858 1.00 29.25 141 GLN A N 1
ATOM 606 C CA . GLN A 1 84 ? 45.043 22.198 -20.445 1.00 29.41 141 GLN A CA 1
ATOM 607 C C . GLN A 1 84 ? 45.439 23.531 -19.836 1.00 29.65 141 GLN A C 1
ATOM 608 O O . GLN A 1 84 ? 46.622 23.798 -19.656 1.00 28.32 141 GLN A O 1
ATOM 614 N N . PHE A 1 85 ? 44.453 24.362 -19.513 1.00 26.97 142 PHE A N 1
ATOM 615 C CA . PHE A 1 85 ? 44.733 25.663 -18.924 1.00 27.03 142 PHE A CA 1
ATOM 616 C C . PHE A 1 85 ? 44.577 25.705 -17.404 1.00 26.54 142 PHE A C 1
ATOM 617 O O . PHE A 1 85 ? 45.026 26.654 -16.769 1.00 26.79 142 PHE A O 1
ATOM 625 N N . GLU A 1 86 ? 43.945 24.688 -16.827 1.00 27.98 143 GLU A N 1
ATOM 626 C CA . GLU A 1 86 ? 43.716 24.650 -15.384 1.00 30.63 143 GLU A CA 1
ATOM 627 C C . GLU A 1 86 ? 44.371 23.443 -14.723 1.00 31.57 143 GLU A C 1
ATOM 628 O O . GLU A 1 86 ? 44.657 22.440 -15.385 1.00 29.07 143 GLU A O 1
ATOM 634 N N . ASN A 1 87 ? 44.595 23.539 -13.414 1.00 31.81 144 ASN A N 1
ATOM 635 C CA . ASN A 1 87 ? 45.188 22.434 -12.666 1.00 34.09 144 ASN A CA 1
ATOM 636 C C . ASN A 1 87 ? 44.334 21.195 -12.869 1.00 35.00 144 ASN A C 1
ATOM 637 O O . ASN A 1 87 ? 44.853 20.085 -12.984 1.00 37.69 144 ASN A O 1
ATOM 642 N N . ASP A 1 88 ? 43.019 21.388 -12.901 1.00 35.05 145 ASP A N 1
ATOM 643 C CA . ASP A 1 88 ? 42.095 20.285 -13.138 1.00 35.67 145 ASP A CA 1
ATOM 644 C C . ASP A 1 88 ? 42.067 20.071 -14.650 1.00 35.79 145 ASP A C 1
ATOM 645 O O . ASP A 1 88 ? 41.536 20.896 -15.398 1.00 32.27 145 ASP A O 1
ATOM 650 N N . GLU A 1 89 ? 42.653 18.958 -15.083 1.00 35.43 146 GLU A N 1
ATOM 651 C CA . GLU A 1 89 ? 42.749 18.595 -16.494 1.00 36.04 146 GLU A CA 1
ATOM 652 C C . GLU A 1 89 ? 41.412 18.408 -17.215 1.00 35.04 146 GLU A C 1
ATOM 653 O O . GLU A 1 89 ? 41.366 18.401 -18.440 1.00 32.52 146 GLU A O 1
ATOM 659 N N . ARG A 1 90 ? 40.326 18.262 -16.466 1.00 35.54 147 ARG A N 1
ATOM 660 C CA . ARG A 1 90 ? 39.013 18.074 -17.078 1.00 35.41 147 ARG A CA 1
ATOM 661 C C . ARG A 1 90 ? 38.443 19.352 -17.703 1.00 32.95 147 ARG A C 1
ATOM 662 O O . ARG A 1 90 ? 37.601 19.281 -18.598 1.00 30.17 147 ARG A O 1
ATOM 670 N N . ILE A 1 91 ? 38.907 20.507 -17.231 1.00 28.33 148 ILE A N 1
ATOM 671 C CA . ILE A 1 91 ? 38.421 21.801 -17.722 1.00 27.99 148 ILE A CA 1
ATOM 672 C C . ILE A 1 91 ? 38.902 22.159 -19.133 1.00 26.24 148 ILE A C 1
ATOM 673 O O . ILE A 1 91 ? 40.101 22.263 -19.389 1.00 26.98 148 ILE A O 1
ATOM 678 N N . THR A 1 92 ? 37.955 22.359 -20.044 1.00 24.81 149 THR A N 1
ATOM 679 C CA . THR A 1 92 ? 38.271 22.713 -21.423 1.00 22.75 149 THR A CA 1
ATOM 680 C C . THR A 1 92 ? 38.625 24.205 -21.520 1.00 21.91 149 THR A C 1
ATOM 681 O O . THR A 1 92 ? 38.313 24.983 -20.628 1.00 22.61 149 THR A O 1
ATOM 685 N N . PRO A 1 93 ? 39.278 24.618 -22.614 1.00 21.05 150 PRO A N 1
ATOM 686 C CA . PRO A 1 93 ? 39.663 26.020 -22.806 1.00 21.71 150 PRO A CA 1
ATOM 687 C C . PRO A 1 93 ? 38.510 27.028 -22.672 1.00 22.26 150 PRO A C 1
ATOM 688 O O . PRO A 1 93 ? 38.656 28.049 -22.006 1.00 21.12 150 PRO A O 1
ATOM 692 N N . LEU A 1 94 ? 37.369 26.750 -23.295 1.00 22.80 151 LEU A N 1
ATOM 693 C CA . LEU A 1 94 ? 36.247 27.675 -23.190 1.00 22.97 151 LEU A CA 1
ATOM 694 C C . LEU A 1 94 ? 35.677 27.714 -21.771 1.00 23.45 151 LEU A C 1
ATOM 695 O O . LEU A 1 94 ? 35.225 28.765 -21.315 1.00 22.41 151 LEU A O 1
ATOM 700 N N . GLU A 1 95 ? 35.700 26.586 -21.062 1.00 22.28 152 GLU A N 1
ATOM 701 C CA . GLU A 1 95 ? 35.202 26.593 -19.687 1.00 22.42 152 GLU A CA 1
ATOM 702 C C . GLU A 1 95 ? 36.131 27.463 -18.847 1.00 21.84 152 GLU A C 1
ATOM 703 O O . GLU A 1 95 ? 35.698 28.159 -17.931 1.00 22.34 152 GLU A O 1
ATOM 709 N N . SER A 1 96 ? 37.422 27.400 -19.151 1.00 21.97 153 SER A N 1
ATOM 710 C CA . SER A 1 96 ? 38.406 28.202 -18.435 1.00 22.25 153 SER A CA 1
ATOM 711 C C . SER A 1 96 ? 38.138 29.686 -18.713 1.00 21.80 153 SER A C 1
ATOM 712 O O . SER A 1 96 ? 38.197 30.521 -17.809 1.00 21.17 153 SER A O 1
ATOM 715 N N . ALA A 1 97 ? 37.833 30.011 -19.967 1.00 21.31 154 ALA A N 1
ATOM 716 C CA . ALA A 1 97 ? 37.541 31.396 -20.341 1.00 22.64 154 ALA A CA 1
ATOM 717 C C . ALA A 1 97 ? 36.303 31.868 -19.581 1.00 21.00 154 ALA A C 1
ATOM 718 O O . ALA A 1 97 ? 36.248 32.998 -19.087 1.00 20.51 154 ALA A O 1
ATOM 720 N N . LEU A 1 98 ? 35.311 30.988 -19.492 1.00 22.40 155 LEU A N 1
ATOM 721 C CA . LEU A 1 98 ? 34.063 31.301 -18.797 1.00 22.35 155 LEU A CA 1
ATOM 722 C C . LEU A 1 98 ? 34.319 31.671 -17.340 1.00 24.04 155 LEU A C 1
ATOM 723 O O . LEU A 1 98 ? 33.728 32.618 -16.818 1.00 21.94 155 LEU A O 1
ATOM 728 N N . MET A 1 99 ? 35.203 30.924 -16.683 1.00 24.19 156 MET A N 1
ATOM 729 C CA . MET A 1 99 ? 35.530 31.192 -15.288 1.00 26.25 156 MET A CA 1
ATOM 730 C C . MET A 1 99 ? 36.214 32.547 -15.142 1.00 24.97 156 MET A C 1
ATOM 731 O O . MET A 1 99 ? 35.914 33.303 -14.222 1.00 25.17 156 MET A O 1
ATOM 736 N N . ILE A 1 100 ? 37.132 32.855 -16.050 1.00 24.28 157 ILE A N 1
ATOM 737 C CA . ILE A 1 100 ? 37.834 34.135 -15.997 1.00 24.74 157 ILE A CA 1
ATOM 738 C C . ILE A 1 100 ? 36.850 35.283 -16.244 1.00 23.53 157 ILE A C 1
ATOM 739 O O . ILE A 1 100 ? 36.896 36.319 -15.575 1.00 23.71 157 ILE A O 1
ATOM 744 N N . TRP A 1 101 ? 35.962 35.087 -17.211 1.00 23.38 158 TRP A N 1
ATOM 745 C CA . TRP A 1 101 ? 34.960 36.094 -17.557 1.00 24.69 158 TRP A CA 1
ATOM 746 C C . TRP A 1 101 ? 34.124 36.434 -16.328 1.00 25.64 158 TRP A C 1
ATOM 747 O O . TRP A 1 101 ? 33.782 37.597 -16.092 1.00 28.32 158 TRP A O 1
ATOM 758 N N . GLY A 1 102 ? 33.802 35.413 -15.545 1.00 25.20 159 GLY A N 1
ATOM 759 C CA . GLY A 1 102 ? 33.003 35.621 -14.354 1.00 28.82 159 GLY A CA 1
ATOM 760 C C . GLY A 1 102 ? 33.776 36.174 -13.172 1.00 32.71 159 GLY A C 1
ATOM 761 O O . GLY A 1 102 ? 33.190 36.424 -12.117 1.00 34.18 159 GLY A O 1
ATOM 762 N N . SER A 1 103 ? 35.081 36.377 -13.338 1.00 32.73 160 SER A N 1
ATOM 763 C CA . SER A 1 103 ? 35.909 36.895 -12.250 1.00 36.07 160 SER A CA 1
ATOM 764 C C . SER A 1 103 ? 36.320 38.344 -12.447 1.00 36.62 160 SER A C 1
ATOM 765 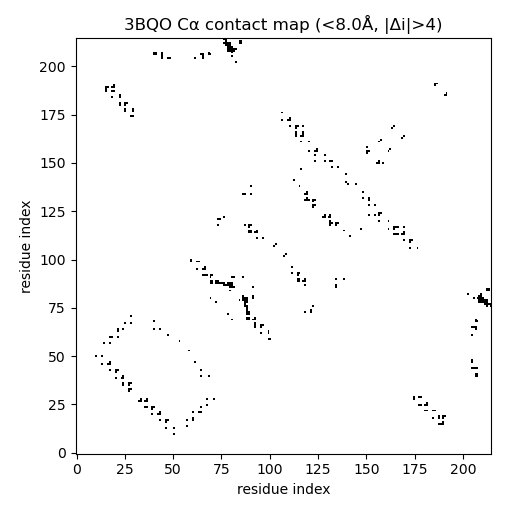O O . SER A 1 103 ? 36.494 39.080 -11.478 1.00 39.34 160 SER A O 1
ATOM 768 N N . ILE A 1 104 ? 36.470 38.749 -13.703 1.00 37.92 161 ILE A N 1
ATOM 769 C CA . ILE A 1 104 ? 36.886 40.105 -14.032 1.00 39.67 161 ILE A CA 1
ATOM 770 C C . ILE A 1 104 ? 35.997 41.180 -13.418 1.00 41.48 161 ILE A C 1
ATOM 771 O O . ILE A 1 104 ? 34.773 41.139 -13.550 1.00 41.26 161 ILE A O 1
ATOM 776 N N . GLU A 1 105 ? 36.618 42.144 -12.745 1.00 43.43 162 GLU A N 1
ATOM 777 C CA . GLU A 1 105 ? 35.866 43.236 -12.146 1.00 44.50 162 GLU A CA 1
ATOM 778 C C . GLU A 1 105 ? 35.465 44.163 -13.284 1.00 44.44 162 GLU A C 1
ATOM 779 O O . GLU A 1 105 ? 36.236 45.025 -13.707 1.00 45.64 162 GLU A O 1
ATOM 785 N N . LYS A 1 106 ? 34.257 43.957 -13.792 1.00 43.08 163 LYS A N 1
ATOM 786 C CA . LYS A 1 106 ? 33.733 44.758 -14.888 1.00 43.53 163 LYS A CA 1
ATOM 787 C C . LYS A 1 106 ? 32.219 44.779 -14.755 1.00 44.68 163 LYS A C 1
ATOM 788 O O . LYS A 1 106 ? 31.643 43.959 -14.042 1.00 43.52 163 LYS A O 1
ATOM 794 N N . GLU A 1 107 ? 31.574 45.714 -15.440 1.00 47.34 164 GLU A N 1
ATOM 795 C CA . GLU A 1 107 ? 30.125 45.812 -15.378 1.00 50.34 164 GLU A CA 1
ATOM 796 C C . GLU A 1 107 ? 29.477 44.696 -16.190 1.00 49.87 164 GLU A C 1
ATOM 797 O O . GLU A 1 107 ? 29.886 44.412 -17.316 1.00 49.15 164 GLU A O 1
ATOM 803 N N . HIS A 1 108 ? 28.474 44.055 -15.603 1.00 49.83 165 HIS A N 1
ATOM 804 C CA . HIS A 1 108 ? 27.758 42.987 -16.282 1.00 50.23 165 HIS A CA 1
ATOM 805 C C . HIS A 1 108 ? 26.661 43.587 -17.156 1.00 48.78 165 HIS A C 1
ATOM 806 O O . HIS A 1 108 ? 25.474 43.472 -16.850 1.00 50.05 165 HIS A O 1
ATOM 813 N N . ASP A 1 109 ? 27.066 44.243 -18.240 1.00 46.32 166 ASP A N 1
ATOM 814 C CA . ASP A 1 109 ? 26.108 44.849 -19.154 1.00 44.25 166 ASP A CA 1
ATOM 815 C C . ASP A 1 109 ? 25.604 43.812 -20.145 1.00 42.53 166 ASP A C 1
ATOM 816 O O . ASP A 1 109 ? 25.879 42.618 -20.004 1.00 41.05 166 ASP A O 1
ATOM 821 N N . LYS A 1 110 ? 24.860 44.275 -21.142 1.00 40.35 167 LYS A N 1
ATOM 822 C CA . LYS A 1 110 ? 24.307 43.396 -22.164 1.00 38.12 167 LYS A CA 1
ATOM 823 C C . LYS A 1 110 ? 25.395 42.601 -22.878 1.00 35.78 167 LYS A C 1
ATOM 824 O O . LYS A 1 110 ? 25.265 41.393 -23.064 1.00 34.32 167 LYS A O 1
ATOM 830 N N . LEU A 1 111 ? 26.462 43.283 -23.283 1.00 33.36 168 LEU A N 1
ATOM 831 C CA . LEU A 1 111 ? 27.559 42.618 -23.976 1.00 31.74 168 LEU A CA 1
ATOM 832 C C . LEU A 1 111 ? 28.172 41.534 -23.095 1.00 29.83 168 LEU A C 1
ATOM 833 O O . LEU A 1 111 ? 28.506 40.450 -23.580 1.00 28.86 168 LEU A O 1
ATOM 838 N N . HIS A 1 112 ? 28.307 41.820 -21.801 1.00 29.24 169 HIS A N 1
ATOM 839 C CA . HIS A 1 112 ? 28.880 40.850 -20.872 1.00 29.65 169 HIS A CA 1
ATOM 840 C C . HIS A 1 112 ? 28.042 39.579 -20.861 1.00 29.55 169 HIS A C 1
ATOM 841 O O . HIS A 1 112 ? 28.578 38.470 -20.945 1.00 27.49 169 HIS A O 1
ATOM 848 N N . GLU A 1 113 ? 26.727 39.747 -20.751 1.00 28.72 170 GLU A N 1
ATOM 849 C CA . GLU A 1 113 ? 25.808 38.614 -20.722 1.00 30.38 170 GLU A CA 1
ATOM 850 C C . GLU A 1 113 ? 25.788 37.866 -22.044 1.00 26.77 170 GLU A C 1
ATOM 851 O O . GLU A 1 113 ? 25.683 36.644 -22.064 1.00 26.87 170 GLU A O 1
ATOM 857 N N . GLU A 1 114 ? 25.871 38.597 -23.150 1.00 26.24 171 GLU A N 1
ATOM 858 C CA . GLU A 1 114 ? 25.873 37.959 -24.461 1.00 27.47 171 GLU A CA 1
ATOM 859 C C . GLU A 1 114 ? 27.096 37.057 -24.587 1.00 27.95 171 GLU A C 1
ATOM 860 O O . GLU A 1 114 ? 26.989 35.902 -24.999 1.00 25.77 171 GLU A O 1
ATOM 866 N N . ILE A 1 115 ? 28.258 37.589 -24.222 1.00 26.18 172 ILE A N 1
ATOM 867 C CA . ILE A 1 115 ? 29.492 36.819 -24.299 1.00 23.93 172 ILE A CA 1
ATOM 868 C C . ILE A 1 115 ? 29.430 35.588 -23.385 1.00 24.81 172 ILE A C 1
ATOM 869 O O . ILE A 1 115 ? 29.769 34.481 -23.797 1.00 24.79 172 ILE A O 1
ATOM 874 N N . GLN A 1 116 ? 28.976 35.784 -22.154 1.00 24.86 173 GLN A N 1
ATOM 875 C CA . GLN A 1 116 ? 28.850 34.696 -21.195 1.00 26.78 173 GLN A CA 1
ATOM 876 C C . GLN A 1 116 ? 28.026 33.538 -21.760 1.00 28.17 173 GLN A C 1
ATOM 877 O O . GLN A 1 116 ? 28.423 32.373 -21.672 1.00 26.46 173 GLN A O 1
ATOM 883 N N . ASN A 1 117 ? 26.873 33.870 -22.337 1.00 28.29 174 ASN A N 1
ATOM 884 C CA . ASN A 1 117 ? 25.984 32.869 -22.905 1.00 28.45 174 ASN A CA 1
ATOM 885 C C . ASN A 1 117 ? 26.575 32.171 -24.121 1.00 26.85 174 ASN A C 1
ATOM 886 O O . ASN A 1 117 ? 26.466 30.950 -24.253 1.00 25.20 174 ASN A O 1
ATOM 891 N N . LEU A 1 118 ? 27.199 32.939 -25.007 1.00 24.11 175 LEU A N 1
ATOM 892 C CA . LEU A 1 118 ? 27.822 32.364 -26.195 1.00 22.81 175 LEU A CA 1
ATOM 893 C C . LEU A 1 118 ? 28.972 31.420 -25.833 1.00 23.52 175 LEU A C 1
ATOM 894 O O . LEU A 1 118 ? 29.169 30.397 -26.482 1.00 23.23 175 LEU A O 1
ATOM 899 N N . ILE A 1 119 ? 29.736 31.761 -24.802 1.00 22.02 176 ILE A N 1
ATOM 900 C CA . ILE A 1 119 ? 30.839 30.894 -24.395 1.00 23.52 176 ILE A CA 1
ATOM 901 C C . ILE A 1 119 ? 30.287 29.575 -23.838 1.00 22.81 176 ILE A C 1
ATOM 902 O O . ILE A 1 119 ? 30.803 28.503 -24.147 1.00 23.35 176 ILE A O 1
ATOM 907 N N . LYS A 1 120 ? 29.238 29.658 -23.025 1.00 22.86 177 LYS A N 1
ATOM 908 C CA . LYS A 1 120 ? 28.625 28.463 -22.442 1.00 24.57 177 LYS A CA 1
ATOM 909 C C . LYS A 1 120 ? 28.119 27.531 -23.539 1.00 23.39 177 LYS A C 1
ATOM 910 O O . LYS A 1 120 ? 28.282 26.310 -23.472 1.00 24.56 177 LYS A O 1
ATOM 916 N N . ILE A 1 121 ? 27.497 28.120 -24.550 1.00 22.64 178 ILE A N 1
ATOM 917 C CA . ILE A 1 121 ? 26.958 27.361 -25.667 1.00 22.03 178 ILE A CA 1
ATOM 918 C C . ILE A 1 121 ? 28.073 26.731 -26.508 1.00 23.14 178 ILE A C 1
ATOM 919 O O . ILE A 1 121 ? 28.032 25.540 -26.824 1.00 24.64 178 ILE A O 1
ATOM 924 N N . GLN A 1 122 ? 29.073 27.524 -26.867 1.00 22.23 179 GLN A N 1
ATOM 925 C CA . GLN A 1 122 ? 30.161 26.993 -27.673 1.00 21.99 179 GLN A CA 1
ATOM 926 C C . GLN A 1 122 ? 31.056 26.013 -26.923 1.00 21.08 179 GLN A C 1
ATOM 927 O O . GLN A 1 122 ? 31.708 25.175 -27.538 1.00 21.55 179 GLN A O 1
ATOM 933 N N . ALA A 1 123 ? 31.085 26.107 -25.597 1.00 22.29 180 ALA A N 1
ATOM 934 C CA . ALA A 1 123 ? 31.895 25.187 -24.802 1.00 23.01 180 ALA A CA 1
ATOM 935 C C . ALA A 1 123 ? 31.369 23.771 -25.057 1.00 25.06 180 ALA A C 1
ATOM 936 O O . ALA A 1 123 ? 32.122 22.795 -25.059 1.00 26.85 180 ALA A O 1
ATOM 938 N N . ILE A 1 124 ? 30.064 23.669 -25.270 1.00 25.12 181 ILE A N 1
ATOM 939 C CA . ILE A 1 124 ? 29.425 22.388 -25.546 1.00 26.30 181 ILE A CA 1
ATOM 940 C C . ILE A 1 124 ? 29.536 22.052 -27.031 1.00 25.80 181 ILE A C 1
ATOM 941 O O . ILE A 1 124 ? 29.850 20.915 -27.407 1.00 23.93 181 ILE A O 1
ATOM 946 N N . ALA A 1 125 ? 29.293 23.051 -27.874 1.00 25.09 182 ALA A N 1
ATOM 947 C CA . ALA A 1 125 ? 29.337 22.859 -29.321 1.00 25.66 182 ALA A CA 1
ATOM 948 C C . ALA A 1 125 ? 30.689 22.379 -29.867 1.00 26.60 182 ALA A C 1
ATOM 949 O O . ALA A 1 125 ? 30.732 21.499 -30.725 1.00 24.30 182 ALA A O 1
ATOM 951 N N . VAL A 1 126 ? 31.790 22.947 -29.385 1.00 26.80 183 VAL A N 1
ATOM 952 C CA . VAL A 1 126 ? 33.097 22.521 -29.888 1.00 26.87 183 VAL A CA 1
ATOM 953 C C . VAL A 1 126 ? 33.333 21.037 -29.604 1.00 27.40 183 VAL A C 1
ATOM 954 O O . VAL A 1 126 ? 33.948 20.336 -30.408 1.00 27.20 183 VAL A O 1
ATOM 958 N N . CYS A 1 127 ? 32.840 20.555 -28.466 1.00 26.13 184 CYS A N 1
ATOM 959 C CA . CYS A 1 127 ? 32.992 19.144 -28.127 1.00 27.26 184 CYS A CA 1
ATOM 960 C C . CYS A 1 127 ? 32.167 18.286 -29.082 1.00 28.50 184 CYS A C 1
ATOM 961 O O . CYS A 1 127 ? 32.626 17.243 -29.551 1.00 27.50 184 CYS A O 1
ATOM 964 N N . MET A 1 128 ? 30.950 18.733 -29.376 1.00 27.42 185 MET A N 1
ATOM 965 C CA . MET A 1 128 ? 30.078 17.995 -30.280 1.00 27.98 185 MET A CA 1
ATOM 966 C C . MET A 1 128 ? 30.603 17.983 -31.714 1.00 29.46 185 MET A C 1
ATOM 967 O O . MET A 1 128 ? 30.466 16.976 -32.423 1.00 28.92 185 MET A O 1
ATOM 972 N N . GLU A 1 129 ? 31.211 19.086 -32.150 1.00 27.21 186 GLU A N 1
ATOM 973 C CA . GLU A 1 129 ? 31.743 19.136 -33.507 1.00 30.56 186 GLU A CA 1
ATOM 974 C C . GLU A 1 129 ? 32.947 18.211 -33.657 1.00 31.01 186 GLU A C 1
ATOM 975 O O . GLU A 1 129 ? 33.396 17.925 -34.767 1.00 30.57 186 GLU A O 1
ATOM 981 N N . 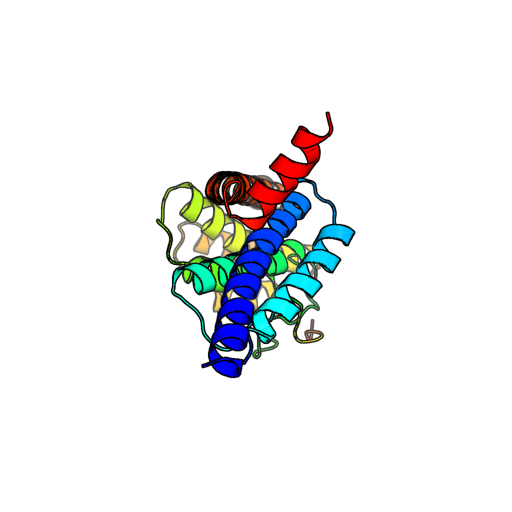ASN A 1 130 ? 33.466 17.751 -32.529 1.00 32.74 187 ASN A N 1
ATOM 982 C CA . ASN A 1 130 ? 34.597 16.836 -32.526 1.00 36.68 187 ASN A CA 1
ATOM 983 C C . ASN A 1 130 ? 34.082 15.409 -32.358 1.00 36.83 187 ASN A C 1
ATOM 984 O O . ASN A 1 130 ? 34.856 14.451 -32.353 1.00 36.96 187 ASN A O 1
ATOM 989 N N . GLY A 1 131 ? 32.765 15.283 -32.224 1.00 36.60 188 GLY A N 1
ATOM 990 C CA . GLY A 1 131 ? 32.154 13.980 -32.047 1.00 37.94 188 GLY A CA 1
ATOM 991 C C . GLY A 1 131 ? 32.301 13.468 -30.629 1.00 39.15 188 GLY A C 1
ATOM 992 O O . GLY A 1 131 ? 32.046 12.295 -30.356 1.00 40.53 188 GLY A O 1
ATOM 993 N N . ASN A 1 132 ? 32.716 14.346 -29.721 1.00 38.11 189 ASN A N 1
ATOM 994 C CA . ASN A 1 132 ? 32.895 13.964 -28.328 1.00 37.46 189 ASN A CA 1
ATOM 995 C C . ASN A 1 132 ? 31.644 14.260 -27.517 1.00 36.31 189 ASN A C 1
ATOM 996 O O . ASN A 1 132 ? 31.617 15.195 -26.720 1.00 32.71 189 ASN A O 1
ATOM 1001 N N . PHE A 1 133 ? 30.615 13.444 -27.718 1.00 34.49 190 PHE A N 1
ATOM 1002 C CA . PHE A 1 133 ? 29.346 13.628 -27.029 1.00 34.37 190 PHE A CA 1
ATOM 1003 C C . PHE A 1 133 ? 29.388 13.378 -25.532 1.00 34.23 190 PHE A C 1
ATOM 1004 O O . PHE A 1 133 ? 28.646 14.007 -24.776 1.00 32.40 190 PHE A O 1
ATOM 1012 N N . LYS A 1 134 ? 30.258 12.473 -25.096 1.00 34.79 191 LYS A N 1
ATOM 1013 C CA . LYS A 1 134 ? 30.382 12.187 -23.672 1.00 34.50 191 LYS A CA 1
ATOM 1014 C C . LYS A 1 134 ? 30.987 13.409 -22.995 1.00 33.03 191 LYS A C 1
ATOM 1015 O O . LYS A 1 134 ? 30.530 13.840 -21.938 1.00 32.78 191 LYS A O 1
ATOM 1021 N N . GLU A 1 135 ? 32.021 13.968 -23.613 1.00 31.62 192 GLU A N 1
ATOM 1022 C CA . GLU A 1 135 ? 32.667 15.143 -23.051 1.00 31.73 192 GLU A CA 1
ATOM 1023 C C . GLU A 1 135 ? 31.730 16.347 -23.085 1.00 30.26 192 GLU A C 1
ATOM 1024 O O . GLU A 1 135 ? 31.785 17.198 -22.204 1.00 30.38 192 GLU A O 1
ATOM 1030 N N . ALA A 1 136 ? 30.876 16.419 -24.103 1.00 29.70 193 ALA A N 1
ATOM 1031 C CA . ALA A 1 136 ? 29.931 17.529 -24.207 1.00 30.23 193 ALA A CA 1
ATOM 1032 C C . ALA A 1 136 ? 28.995 17.500 -23.003 1.00 31.07 193 ALA A C 1
ATOM 1033 O O . ALA A 1 136 ? 28.723 18.527 -22.382 1.00 30.02 193 ALA A O 1
ATOM 1035 N N . GLU A 1 137 ? 28.513 16.311 -22.667 1.00 32.11 194 GLU A N 1
ATOM 1036 C CA . GLU A 1 137 ? 27.612 16.169 -21.538 1.00 33.64 194 GLU A CA 1
ATOM 1037 C C . GLU A 1 137 ? 28.344 16.510 -20.244 1.00 32.47 194 GLU A C 1
ATOM 1038 O O . GLU A 1 137 ? 27.770 17.106 -19.331 1.00 31.89 194 GLU A O 1
ATOM 1044 N N . GLU A 1 138 ? 29.620 16.146 -20.167 1.00 31.63 195 GLU A N 1
ATOM 1045 C CA . GLU A 1 138 ? 30.403 16.432 -18.970 1.00 32.57 195 GLU A CA 1
ATOM 1046 C C . GLU A 1 138 ? 30.609 17.936 -18.819 1.00 30.63 195 GLU A C 1
ATOM 1047 O O . GLU A 1 138 ? 30.576 18.467 -17.708 1.00 28.81 195 GLU A O 1
ATOM 1053 N N . VAL A 1 139 ? 30.815 18.626 -19.938 1.00 28.43 196 VAL A N 1
ATOM 1054 C CA . VAL A 1 139 ? 30.987 20.075 -19.897 1.00 27.76 196 VAL A CA 1
ATOM 1055 C C . VAL A 1 139 ? 29.668 20.692 -19.408 1.00 28.43 196 VAL A C 1
ATOM 1056 O O . VAL A 1 139 ? 29.662 21.580 -18.553 1.00 28.05 196 VAL A O 1
ATOM 1060 N N . PHE A 1 140 ? 28.557 20.195 -19.947 1.00 29.60 197 PHE A N 1
ATOM 1061 C CA . PHE A 1 140 ? 27.220 20.663 -19.573 1.00 32.47 197 PHE A CA 1
ATOM 1062 C C . PHE A 1 140 ? 27.014 20.570 -18.059 1.00 34.26 197 PHE A C 1
ATOM 1063 O O . PHE A 1 140 ? 26.598 21.537 -17.407 1.00 32.59 197 PHE A O 1
ATOM 1071 N N . GLU A 1 141 ? 27.296 19.389 -17.515 1.00 35.49 198 GLU A N 1
ATOM 1072 C CA . GLU A 1 141 ? 27.148 19.131 -16.086 1.00 38.41 198 GLU A CA 1
ATOM 1073 C C . GLU A 1 141 ? 27.965 20.102 -15.242 1.00 37.47 198 GLU A C 1
ATOM 1074 O O . GLU A 1 141 ? 27.500 20.577 -14.208 1.00 37.57 198 GLU A O 1
ATOM 1080 N N . ARG A 1 142 ? 29.183 20.398 -15.685 1.00 35.94 199 ARG A N 1
ATOM 1081 C CA . ARG A 1 142 ? 30.049 21.317 -14.956 1.00 34.90 199 ARG A CA 1
ATOM 1082 C C . ARG A 1 142 ? 29.568 22.767 -15.043 1.00 36.37 199 ARG A C 1
ATOM 1083 O O . ARG A 1 142 ? 29.652 23.516 -14.068 1.00 34.33 199 ARG A O 1
ATOM 1091 N N . ILE A 1 143 ? 29.070 23.168 -16.208 1.00 35.45 200 ILE A N 1
ATOM 1092 C CA . ILE A 1 143 ? 28.583 24.533 -16.381 1.00 38.49 200 ILE A CA 1
ATOM 1093 C C . ILE A 1 143 ? 27.201 24.712 -15.755 1.00 41.84 200 ILE A C 1
ATOM 1094 O O . ILE A 1 143 ? 26.981 25.651 -14.993 1.00 43.36 200 ILE A O 1
ATOM 1099 N N . PHE A 1 144 ? 26.275 23.813 -16.081 1.00 46.04 201 PHE A N 1
ATOM 1100 C CA . PHE A 1 144 ? 24.919 23.883 -15.538 1.00 51.69 201 PHE A CA 1
ATOM 1101 C C . PHE A 1 144 ? 24.726 22.878 -14.403 1.00 56.32 201 PHE A C 1
ATOM 1102 O O . PHE A 1 144 ? 25.328 23.006 -13.335 1.00 57.22 201 PHE A O 1
ATOM 1110 N N . HIS A 1 150 ? 21.346 30.136 -13.976 1.00 80.56 207 HIS A N 1
ATOM 1111 C CA . HIS A 1 150 ? 21.750 29.667 -15.302 1.00 79.21 207 HIS A CA 1
ATOM 1112 C C . HIS A 1 150 ? 20.948 30.357 -16.406 1.00 77.06 207 HIS A C 1
ATOM 1113 O O . HIS A 1 150 ? 20.158 31.261 -16.131 1.00 77.37 207 HIS A O 1
ATOM 1120 N N . MET A 1 151 ? 21.151 29.931 -17.650 1.00 74.24 208 MET A N 1
ATOM 1121 C CA . MET A 1 151 ? 20.466 30.539 -18.789 1.00 71.08 208 MET A CA 1
ATOM 1122 C C . MET A 1 151 ? 19.139 29.881 -19.166 1.00 67.98 208 MET A C 1
ATOM 1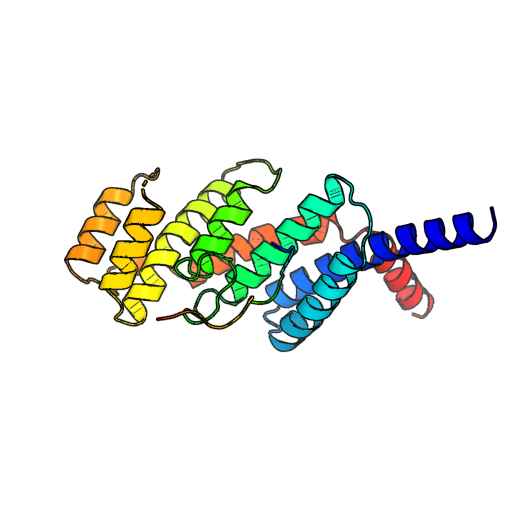123 O O . MET A 1 151 ? 18.781 28.825 -18.641 1.00 67.82 208 MET A O 1
ATOM 1128 N N . PRO A 1 152 ? 18.391 30.511 -20.091 1.00 64.82 209 PRO A N 1
ATOM 1129 C CA . PRO A 1 152 ? 17.095 30.009 -20.564 1.00 61.58 209 PRO A CA 1
ATOM 1130 C C . PRO A 1 152 ? 17.245 28.887 -21.589 1.00 57.70 209 PRO A C 1
ATOM 1131 O O . PRO A 1 152 ? 16.25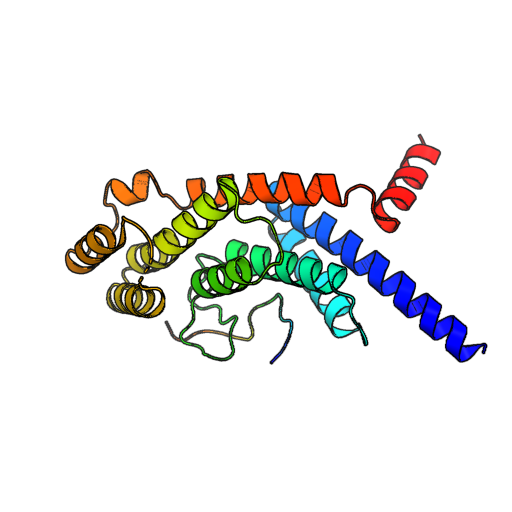4 28.299 -22.024 1.00 57.39 209 PRO A O 1
ATOM 1135 N N . PHE A 1 153 ? 18.485 28.593 -21.971 1.00 52.87 210 PHE A N 1
ATOM 1136 C CA . PHE A 1 153 ? 18.746 27.554 -22.961 1.00 47.97 210 PHE A CA 1
ATOM 1137 C C . PHE A 1 153 ? 19.262 26.236 -22.392 1.00 44.98 210 PHE A C 1
ATOM 1138 O O . PHE A 1 153 ? 19.585 25.313 -23.142 1.00 43.14 210 PHE A O 1
ATOM 1146 N N . LYS A 1 154 ? 19.326 26.142 -21.069 1.00 42.06 211 LYS A N 1
ATOM 1147 C CA . LYS A 1 154 ? 19.793 24.921 -20.422 1.00 40.41 211 LYS A CA 1
ATOM 1148 C C . LYS A 1 154 ? 19.059 23.677 -20.936 1.00 39.12 211 LYS A C 1
ATOM 1149 O O . LYS A 1 154 ? 19.688 22.702 -21.342 1.00 37.36 211 LYS A O 1
ATOM 1155 N N . SER A 1 155 ? 17.729 23.712 -20.922 1.00 38.22 212 SER A N 1
ATOM 1156 C CA . SER A 1 155 ? 16.934 22.579 -21.390 1.00 37.02 212 SER A CA 1
ATOM 1157 C C . SER A 1 155 ? 17.174 22.253 -22.858 1.00 34.79 212 SER A C 1
ATOM 1158 O O . SER A 1 155 ? 17.247 21.084 -23.234 1.00 33.49 212 SER A O 1
ATOM 1161 N N . LYS A 1 156 ? 17.294 23.276 -23.697 1.00 32.87 213 LYS A N 1
ATOM 1162 C CA . LYS A 1 156 ? 17.515 23.015 -25.112 1.00 33.49 213 LYS A CA 1
ATOM 1163 C C . LYS A 1 156 ? 18.886 22.389 -25.356 1.00 32.21 213 LYS A C 1
ATOM 1164 O O . LYS A 1 156 ? 19.025 21.488 -26.182 1.00 32.52 213 LYS A O 1
ATOM 1170 N N . LEU A 1 157 ? 19.895 22.868 -24.637 1.00 31.08 214 LEU A N 1
ATOM 1171 C CA . LEU A 1 157 ? 21.245 22.333 -24.786 1.00 32.19 214 LEU A CA 1
ATOM 1172 C C . LEU A 1 157 ? 21.268 20.868 -24.362 1.00 32.59 214 LEU A C 1
ATOM 1173 O O . LEU A 1 157 ? 21.884 20.029 -25.021 1.00 31.77 214 LEU A O 1
ATOM 1178 N N . LEU A 1 158 ? 20.585 20.571 -23.259 1.00 33.80 215 LEU A N 1
ATOM 1179 C CA . LEU A 1 158 ? 20.506 19.209 -22.743 1.00 35.59 215 LEU A CA 1
ATOM 1180 C C . LEU A 1 158 ? 19.924 18.292 -23.813 1.00 36.15 215 LEU A C 1
ATOM 1181 O O . LEU A 1 158 ? 20.452 17.207 -24.074 1.00 34.50 215 LEU A O 1
ATOM 1186 N N . MET A 1 159 ? 18.837 18.740 -24.434 1.00 35.98 216 MET A N 1
ATOM 1187 C CA . MET A 1 159 ? 18.178 17.969 -25.477 1.00 36.35 216 MET A CA 1
ATOM 1188 C C . MET A 1 159 ? 19.074 17.793 -26.700 1.00 34.20 216 MET A C 1
ATOM 1189 O O . MET A 1 159 ? 19.155 16.702 -27.267 1.00 31.12 216 MET A O 1
ATOM 1194 N N . ILE A 1 160 ? 19.732 18.872 -27.113 1.00 31.10 217 ILE A N 1
ATOM 1195 C CA . ILE A 1 160 ? 20.624 18.821 -28.269 1.00 31.05 217 ILE A CA 1
ATOM 1196 C C . ILE A 1 160 ? 21.749 17.819 -28.022 1.00 29.44 217 ILE A C 1
ATOM 1197 O O . ILE A 1 160 ? 22.119 17.052 -28.909 1.00 29.97 217 ILE A O 1
ATOM 1202 N N . ILE A 1 161 ? 22.288 17.829 -26.809 1.00 29.75 218 ILE A N 1
ATOM 1203 C CA . ILE A 1 161 ? 23.364 16.913 -26.461 1.00 32.23 218 ILE A CA 1
ATOM 1204 C C . ILE A 1 161 ? 22.825 15.484 -26.474 1.00 33.90 218 ILE A C 1
ATOM 1205 O O . ILE A 1 161 ? 23.437 14.589 -27.052 1.00 32.26 218 ILE A O 1
ATOM 1210 N N . SER A 1 162 ? 21.673 15.284 -25.841 1.00 33.67 219 SER A N 1
ATOM 1211 C CA . SER A 1 162 ? 21.050 13.967 -25.784 1.00 36.47 219 SER A CA 1
ATOM 1212 C C . SER A 1 162 ? 20.796 13.382 -27.170 1.00 37.45 219 SER A C 1
ATOM 1213 O O . SER A 1 162 ? 20.991 12.184 -27.397 1.00 36.75 219 SER A O 1
ATOM 1216 N N . GLN A 1 163 ? 20.358 14.227 -28.097 1.00 35.21 220 GLN A N 1
ATOM 1217 C CA . GLN A 1 163 ? 20.077 13.778 -29.452 1.00 36.63 220 GLN A CA 1
ATOM 1218 C C . GLN A 1 163 ? 21.295 13.857 -30.368 1.00 34.74 220 GLN A C 1
ATOM 1219 O O . GLN A 1 163 ? 21.205 13.549 -31.557 1.00 32.63 220 GLN A O 1
ATOM 1225 N N . LYS A 1 164 ? 22.432 14.261 -29.810 1.00 32.78 221 LYS A N 1
ATOM 1226 C CA . LYS A 1 164 ? 23.661 14.388 -30.588 1.00 32.63 221 LYS A CA 1
ATOM 1227 C C . LYS A 1 164 ? 23.430 15.226 -31.845 1.00 31.25 221 LYS A C 1
ATOM 1228 O O . LYS A 1 164 ? 23.937 14.909 -32.921 1.00 29.49 221 LYS A O 1
ATOM 1234 N N . ASP A 1 165 ? 22.667 16.306 -31.702 1.00 32.27 222 ASP A N 1
ATOM 1235 C CA . ASP A 1 165 ? 22.355 17.173 -32.834 1.00 31.00 222 ASP A CA 1
ATOM 1236 C C . ASP A 1 165 ? 23.420 18.263 -32.973 1.00 31.61 222 ASP A C 1
ATOM 1237 O O . ASP A 1 165 ? 23.162 19.447 -32.728 1.00 28.12 222 ASP A O 1
ATOM 1242 N N . THR A 1 166 ? 24.612 17.841 -33.382 1.00 29.98 223 THR A N 1
ATOM 1243 C CA . THR A 1 166 ? 25.761 18.723 -33.559 1.00 29.65 223 THR A CA 1
ATOM 1244 C C . THR A 1 166 ? 25.517 19.958 -34.415 1.00 27.87 223 THR A C 1
ATOM 1245 O O . THR A 1 166 ? 26.017 21.032 -34.106 1.00 28.10 223 THR A O 1
ATOM 1249 N N . PHE A 1 167 ? 24.760 19.816 -35.493 1.00 28.13 224 PHE A N 1
ATOM 1250 C CA . PHE A 1 167 ? 24.517 20.962 -36.356 1.00 30.20 224 PHE A CA 1
ATOM 1251 C C . PHE A 1 167 ? 23.100 21.505 -36.257 1.00 30.46 224 PHE A C 1
ATOM 1252 O O . PHE A 1 167 ? 22.509 21.934 -37.248 1.00 29.29 224 PHE A O 1
ATOM 1260 N N . HIS A 1 168 ? 22.569 21.495 -35.041 1.00 29.86 225 HIS A N 1
ATOM 1261 C CA . HIS A 1 168 ? 21.229 21.994 -34.792 1.00 29.86 225 HIS A CA 1
ATOM 1262 C C . HIS A 1 168 ? 21.215 23.482 -35.158 1.00 30.76 225 HIS A C 1
ATOM 1263 O O . HIS A 1 168 ? 22.206 24.184 -34.945 1.00 29.39 225 HIS A O 1
ATOM 1270 N N . SER A 1 169 ? 20.102 23.949 -35.723 1.00 29.92 226 SER A N 1
ATOM 1271 C CA . SER A 1 169 ? 19.956 25.352 -36.117 1.00 31.05 226 SER A CA 1
ATOM 1272 C C . SER A 1 169 ? 20.342 26.307 -34.993 1.00 30.34 226 SER A C 1
ATOM 1273 O O . SER A 1 169 ? 20.816 27.418 -35.239 1.00 31.45 226 SER A O 1
ATOM 1276 N N . PHE A 1 170 ? 20.117 25.869 -33.759 1.00 29.86 227 PHE A N 1
ATOM 1277 C CA . PHE A 1 170 ? 20.438 26.662 -32.578 1.00 30.17 227 PHE A CA 1
ATOM 1278 C C . PHE A 1 170 ? 21.899 27.105 -32.625 1.00 32.28 227 PHE A C 1
ATOM 1279 O O . PHE A 1 170 ? 22.222 28.260 -32.331 1.00 32.32 227 PHE A O 1
ATOM 1287 N N . PHE A 1 171 ? 22.777 26.178 -32.992 1.00 30.84 228 PHE A N 1
ATOM 1288 C CA . PHE A 1 171 ? 24.207 26.465 -33.066 1.00 32.32 228 PHE A CA 1
ATOM 1289 C C . PHE A 1 171 ? 24.539 27.360 -34.244 1.00 33.24 228 PHE A C 1
ATOM 1290 O O . PHE A 1 171 ? 25.541 28.071 -34.226 1.00 34.32 228 PHE A O 1
ATOM 1298 N N . GLN A 1 172 ? 23.697 27.323 -35.270 1.00 36.79 229 GLN A N 1
ATOM 1299 C CA . GLN A 1 172 ? 23.912 28.156 -36.441 1.00 38.68 229 GLN A CA 1
ATOM 1300 C C . GLN A 1 172 ? 23.818 29.614 -36.027 1.00 37.27 229 GLN A C 1
ATOM 1301 O O . GLN A 1 172 ? 24.557 30.457 -36.529 1.00 38.89 229 GLN A O 1
ATOM 1307 N N . HIS A 1 173 ? 22.910 29.906 -35.103 1.00 35.89 230 HIS A N 1
ATOM 1308 C CA . HIS A 1 173 ? 22.744 31.270 -34.625 1.00 34.14 230 HIS A CA 1
ATOM 1309 C C . HIS A 1 173 ? 23.786 31.597 -33.555 1.00 32.45 230 HIS A C 1
ATOM 1310 O O . HIS A 1 173 ? 24.517 32.584 -33.666 1.00 33.22 230 HIS A O 1
ATOM 1317 N N . PHE A 1 174 ? 23.845 30.772 -32.515 1.00 29.56 231 PHE A N 1
ATOM 1318 C CA . PHE A 1 174 ? 24.822 30.965 -31.448 1.00 27.38 231 PHE A CA 1
ATOM 1319 C C . PHE A 1 174 ? 26.080 30.203 -31.858 1.00 27.77 231 PHE A C 1
ATOM 1320 O O . PHE A 1 174 ? 26.492 29.230 -31.205 1.00 25.53 231 PHE A O 1
ATOM 1328 N N . SER A 1 175 ? 26.687 30.671 -32.945 1.00 26.00 232 SER A N 1
ATOM 1329 C CA . SER A 1 175 ? 27.872 30.051 -33.522 1.00 25.72 232 SER A CA 1
ATOM 1330 C C . SER A 1 175 ? 29.194 30.522 -32.931 1.00 25.21 232 SER A C 1
ATOM 1331 O O . SER A 1 175 ? 29.248 31.461 -32.140 1.00 22.95 232 SER A O 1
ATOM 1334 N N . TYR A 1 176 ? 30.268 29.860 -33.344 1.00 25.24 233 TYR A N 1
ATOM 1335 C CA . TYR A 1 176 ? 31.600 30.207 -32.872 1.00 24.97 233 TYR A CA 1
ATOM 1336 C C . TYR A 1 176 ? 31.949 31.604 -33.384 1.00 24.87 233 TYR A C 1
ATOM 1337 O O . TYR A 1 176 ? 32.515 32.416 -32.656 1.00 25.36 233 TYR A O 1
ATOM 1346 N N . ASN A 1 177 ? 31.605 31.878 -34.642 1.00 25.49 234 ASN A N 1
ATOM 1347 C CA . ASN A 1 177 ? 31.876 33.182 -35.241 1.00 25.90 234 ASN A CA 1
ATOM 1348 C C . ASN A 1 177 ? 31.135 34.282 -34.492 1.00 25.34 234 ASN A C 1
ATOM 1349 O O . ASN A 1 177 ? 31.667 35.372 -34.285 1.00 21.89 234 ASN A O 1
ATOM 1354 N N . HIS A 1 178 ? 29.894 33.990 -34.111 1.00 24.96 235 HIS A N 1
ATOM 1355 C CA . HIS A 1 178 ? 29.060 34.928 -33.372 1.00 24.59 235 HIS A CA 1
ATOM 1356 C C . HIS A 1 178 ? 29.754 35.222 -32.040 1.00 24.22 235 HIS A C 1
ATOM 1357 O O . HIS A 1 178 ? 29.864 36.375 -31.620 1.00 23.50 235 HIS A O 1
ATOM 1364 N N . MET A 1 179 ? 30.216 34.168 -31.374 1.00 23.40 236 MET A N 1
ATOM 1365 C CA . MET A 1 179 ? 30.924 34.322 -30.107 1.00 22.83 236 MET A CA 1
ATOM 1366 C C . MET A 1 179 ? 32.174 35.184 -30.317 1.00 23.26 236 MET A C 1
ATOM 1367 O O . MET A 1 179 ? 32.448 36.097 -29.538 1.00 24.55 236 MET A O 1
ATOM 1372 N N . MET A 1 180 ? 32.935 34.887 -31.367 1.00 23.15 237 MET A N 1
ATOM 1373 C CA . MET A 1 180 ? 34.156 35.640 -31.647 1.00 26.03 237 MET A CA 1
ATOM 1374 C C . MET A 1 180 ? 33.908 37.116 -31.958 1.00 26.97 237 MET A C 1
ATOM 1375 O O . MET A 1 180 ? 34.671 37.979 -31.531 1.00 26.55 237 MET A O 1
ATOM 1380 N N . GLU A 1 181 ? 32.848 37.412 -32.704 1.00 27.45 238 GLU A N 1
ATOM 1381 C CA . GLU A 1 181 ? 32.551 38.800 -33.038 1.00 29.14 238 GLU A CA 1
ATOM 1382 C C . GLU A 1 181 ? 32.142 39.603 -31.804 1.00 27.44 238 GLU A C 1
ATOM 1383 O O . GLU A 1 181 ? 32.497 40.770 -31.676 1.00 26.32 238 GLU A O 1
ATOM 1389 N N . LYS A 1 182 ? 31.390 38.987 -30.897 1.00 25.66 239 LYS A N 1
ATOM 1390 C CA . LYS A 1 182 ? 30.988 39.689 -29.681 1.00 25.70 239 LYS A CA 1
ATOM 1391 C C . LYS A 1 182 ? 32.213 39.976 -28.813 1.00 25.12 239 LYS A C 1
ATOM 1392 O O . LYS A 1 182 ? 32.353 41.063 -28.247 1.00 24.69 239 LYS A O 1
ATOM 1398 N N . ILE A 1 183 ? 33.106 39.000 -28.710 1.00 24.49 240 ILE A N 1
ATOM 1399 C CA . ILE A 1 183 ? 34.309 39.194 -27.907 1.00 24.69 240 ILE A CA 1
ATOM 1400 C C . ILE A 1 183 ? 35.201 40.257 -28.551 1.00 25.67 240 ILE A C 1
ATOM 1401 O O . ILE A 1 183 ? 35.825 41.049 -27.849 1.00 26.98 240 ILE A O 1
ATOM 1406 N N . LYS A 1 184 ? 35.249 40.291 -29.884 1.00 26.16 241 LYS A N 1
ATOM 1407 C CA . LYS A 1 184 ? 36.055 41.297 -30.566 1.00 27.07 241 LYS A CA 1
ATOM 1408 C C . LYS A 1 184 ? 35.494 42.689 -30.273 1.00 27.64 241 LYS A C 1
ATOM 1409 O O . LYS A 1 184 ? 36.232 43.672 -30.231 1.00 26.48 241 LYS A O 1
ATOM 1415 N N . SER A 1 185 ? 34.183 42.769 -30.064 1.00 29.42 242 SER A N 1
ATOM 1416 C CA . SER A 1 185 ? 33.549 44.043 -29.745 1.00 29.43 242 SER A CA 1
ATOM 1417 C C . SER A 1 185 ? 34.061 44.491 -28.383 1.00 29.40 242 SER A C 1
ATOM 1418 O O . SER A 1 185 ? 34.360 45.668 -28.172 1.00 28.00 242 SER A O 1
ATOM 1421 N N . TYR A 1 186 ? 34.162 43.537 -27.461 1.00 28.38 243 TYR A N 1
ATOM 1422 C CA . TYR A 1 186 ? 34.658 43.824 -26.126 1.00 27.63 243 TYR A CA 1
ATOM 1423 C C . TYR A 1 186 ? 36.119 44.258 -26.218 1.00 27.82 243 TYR A C 1
ATOM 1424 O O . TYR A 1 186 ? 36.542 45.189 -25.535 1.00 29.39 243 TYR A O 1
ATOM 1433 N N . VAL A 1 187 ? 36.884 43.579 -27.067 1.00 28.04 244 VAL A N 1
ATOM 1434 C CA . VAL A 1 187 ? 38.296 43.906 -27.251 1.00 29.38 244 VAL A CA 1
ATOM 1435 C C . VAL A 1 187 ? 38.467 45.349 -27.729 1.00 29.88 244 VAL A C 1
ATOM 1436 O O . VAL A 1 187 ? 39.388 46.046 -27.307 1.00 28.52 244 VAL A O 1
ATOM 1440 N N . ASN A 1 188 ? 37.571 45.799 -28.602 1.00 31.50 245 ASN A N 1
ATOM 1441 C CA . ASN A 1 188 ? 37.625 47.167 -29.105 1.00 31.90 245 ASN A CA 1
ATOM 1442 C C . ASN A 1 188 ? 37.491 48.148 -27.942 1.00 33.16 245 ASN A C 1
ATOM 1443 O O . ASN A 1 188 ? 38.097 49.220 -27.950 1.00 33.91 245 ASN A O 1
ATOM 1448 N N . TYR A 1 189 ? 36.707 47.766 -26.937 1.00 33.56 246 TYR A N 1
ATOM 1449 C CA . TYR A 1 189 ? 36.506 48.592 -25.749 1.00 33.69 246 TYR A CA 1
ATOM 1450 C C . TYR A 1 189 ? 37.784 48.647 -24.901 1.00 34.12 246 TYR A C 1
ATOM 1451 O O . TYR A 1 189 ? 38.195 49.717 -24.447 1.00 32.20 246 TYR A O 1
ATOM 1460 N N . VAL A 1 190 ? 38.403 47.490 -24.672 1.00 31.47 247 VAL A N 1
ATOM 1461 C CA . VAL A 1 190 ? 39.641 47.436 -23.900 1.00 30.20 247 VAL A CA 1
ATOM 1462 C C . VAL A 1 190 ? 40.709 48.250 -24.630 1.00 31.32 247 VAL A C 1
ATOM 1463 O O . VAL A 1 190 ? 41.490 48.983 -24.016 1.00 31.33 247 VAL A O 1
ATOM 1467 N N . LEU A 1 191 ? 40.720 48.112 -25.950 1.00 31.20 248 LEU A N 1
ATOM 1468 C CA . LEU A 1 191 ? 41.669 48.803 -26.812 1.00 36.01 248 LEU A CA 1
ATOM 1469 C C . LEU A 1 191 ? 41.596 50.321 -26.642 1.00 38.08 248 LEU A C 1
ATOM 1470 O O . LEU A 1 191 ? 42.614 50.981 -26.414 1.00 37.62 248 LEU A O 1
ATOM 1475 N N . SER A 1 192 ? 40.394 50.876 -26.743 1.00 40.44 249 SER A N 1
ATOM 1476 C CA . SER A 1 192 ? 40.222 52.317 -26.605 1.00 44.15 249 SER A CA 1
ATOM 1477 C C . SER A 1 192 ? 40.513 52.779 -25.180 1.00 45.13 249 SER A C 1
ATOM 1478 O O . SER A 1 192 ? 40.959 53.905 -24.968 1.00 44.94 249 SER A O 1
ATOM 1481 N N . GLU A 1 193 ? 40.269 51.906 -24.208 1.00 45.65 250 GLU A N 1
ATOM 1482 C CA . GLU A 1 193 ? 40.497 52.243 -22.810 1.00 47.34 250 GLU A CA 1
ATOM 1483 C C . GLU A 1 193 ? 41.974 52.381 -22.443 1.00 46.77 250 GLU A C 1
ATOM 1484 O O . GLU A 1 193 ? 42.324 53.205 -21.602 1.00 46.76 250 GLU A O 1
ATOM 1490 N N . LYS A 1 194 ? 42.845 51.589 -23.061 1.00 45.27 251 LYS A N 1
ATOM 1491 C CA . LYS A 1 194 ? 44.263 51.695 -22.736 1.00 45.39 251 LYS A CA 1
ATOM 1492 C C . LYS A 1 194 ? 45.183 52.075 -23.892 1.00 44.40 251 LYS A C 1
ATOM 1493 O O . LYS A 1 194 ? 46.393 51.846 -23.839 1.00 42.20 251 LYS A O 1
ATOM 1499 N N . SER A 1 195 ? 44.615 52.674 -24.932 1.00 43.00 252 SER A N 1
ATOM 1500 C CA . SER A 1 195 ? 45.421 53.104 -26.066 1.00 43.51 252 SER A CA 1
ATOM 1501 C C . SER A 1 195 ? 46.239 54.315 -25.617 1.00 43.44 252 SER A C 1
ATOM 1502 O O . SER A 1 195 ? 47.137 54.767 -26.326 1.00 44.09 252 SER A O 1
ATOM 1505 N N . SER A 1 196 ? 45.924 54.829 -24.430 1.00 42.62 253 SER A N 1
ATOM 1506 C CA . SER A 1 196 ? 46.620 55.991 -23.886 1.00 43.58 253 SER A CA 1
ATOM 1507 C C . SER A 1 196 ? 47.621 55.663 -22.780 1.00 41.55 253 SER A C 1
ATOM 1508 O O . SER A 1 196 ? 48.142 56.566 -22.128 1.00 41.51 253 SER A O 1
ATOM 1511 N N . THR A 1 197 ? 47.884 54.380 -22.556 1.00 39.16 254 THR A N 1
ATOM 1512 C CA . THR A 1 197 ? 48.841 53.999 -21.527 1.00 36.09 254 THR A CA 1
ATOM 1513 C C . THR A 1 197 ? 50.222 54.475 -21.959 1.00 34.23 254 THR A C 1
ATOM 1514 O O . THR A 1 197 ? 50.539 54.497 -23.150 1.00 33.32 254 THR A O 1
ATOM 1518 N N . PHE A 1 198 ? 51.031 54.859 -20.980 1.00 32.65 255 PHE A N 1
ATOM 1519 C CA . PHE A 1 198 ? 52.359 55.415 -21.222 1.00 31.57 255 PHE A CA 1
ATOM 1520 C C . PHE A 1 198 ? 53.212 54.913 -22.376 1.00 29.87 255 PHE A C 1
ATOM 1521 O O . PHE A 1 198 ? 53.534 55.670 -23.294 1.00 27.94 255 PHE A O 1
ATOM 1529 N N . LEU A 1 199 ? 53.601 53.646 -22.318 1.00 29.74 256 LEU A N 1
ATOM 1530 C CA . LEU A 1 199 ? 54.482 53.088 -23.333 1.00 30.18 256 LEU A CA 1
ATOM 1531 C C . LEU A 1 199 ? 54.006 53.2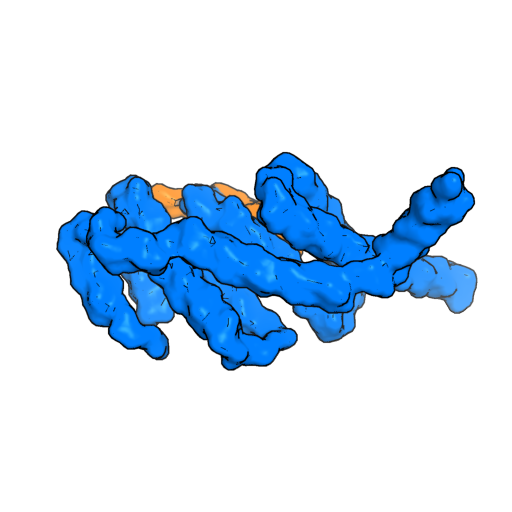94 -24.766 1.00 31.62 256 LEU A C 1
ATOM 1532 O O . LEU A 1 199 ? 54.769 53.759 -25.612 1.00 31.67 256 LEU A O 1
ATOM 1537 N N . MET A 1 200 ? 52.750 52.959 -25.041 1.00 31.98 257 MET A N 1
ATOM 1538 C CA . MET A 1 200 ? 52.203 53.118 -26.385 1.00 34.03 257 MET A CA 1
ATOM 1539 C C . MET A 1 200 ? 52.168 54.588 -26.795 1.00 35.15 257 MET A C 1
ATOM 1540 O O . MET A 1 200 ? 52.500 54.938 -27.927 1.00 34.86 257 MET A O 1
ATOM 1545 N N . LYS A 1 201 ? 51.769 55.442 -25.862 1.00 34.57 258 LYS A N 1
ATOM 1546 C CA . LYS A 1 201 ? 51.681 56.870 -26.120 1.00 36.06 258 LYS A CA 1
ATOM 1547 C C . LYS A 1 201 ? 53.050 57.472 -26.439 1.00 35.13 258 LYS A C 1
ATOM 1548 O O . LYS A 1 201 ? 53.187 58.264 -27.371 1.00 34.04 258 LYS A O 1
ATOM 1554 N N . ALA A 1 202 ? 54.062 57.083 -25.669 1.00 33.66 259 ALA A N 1
ATOM 1555 C CA . ALA A 1 202 ? 55.416 57.585 -25.869 1.00 32.97 259 ALA A CA 1
ATOM 1556 C C . ALA A 1 202 ? 55.998 57.107 -27.199 1.00 32.98 259 ALA A C 1
ATOM 1557 O O . ALA A 1 202 ? 56.664 57.866 -27.898 1.00 34.58 259 ALA A O 1
ATOM 1559 N N . ALA A 1 203 ? 55.737 55.852 -27.550 1.00 33.39 260 ALA A N 1
ATOM 1560 C CA . ALA A 1 203 ? 56.240 55.288 -28.799 1.00 33.11 260 ALA A CA 1
ATOM 1561 C C . ALA A 1 203 ? 55.570 55.958 -29.994 1.00 35.02 260 ALA A C 1
ATOM 1562 O O . ALA A 1 203 ? 56.226 56.276 -30.984 1.00 33.64 260 ALA A O 1
ATOM 1564 N N . ALA A 1 204 ? 54.260 56.161 -29.905 1.00 35.77 261 ALA A N 1
ATOM 1565 C CA . ALA A 1 204 ? 53.528 56.811 -30.987 1.00 38.76 261 ALA A CA 1
ATOM 1566 C C . ALA A 1 204 ? 54.100 58.210 -31.193 1.00 40.25 261 ALA A C 1
ATOM 1567 O O . ALA A 1 204 ? 54.239 58.683 -32.319 1.00 40.81 261 ALA A O 1
ATOM 1569 N N . LYS A 1 205 ? 54.440 58.862 -30.089 1.00 43.55 262 LYS A N 1
ATOM 1570 C CA . LYS A 1 205 ? 54.995 60.208 -30.123 1.00 46.28 262 LYS A CA 1
ATOM 1571 C C . LYS A 1 205 ? 56.334 60.222 -30.862 1.00 46.89 262 LYS A C 1
ATOM 1572 O O . LYS A 1 205 ? 56.624 61.145 -31.623 1.00 45.53 262 LYS A O 1
ATOM 1578 N N . VAL A 1 206 ? 57.146 59.191 -30.640 1.00 47.52 263 VAL A N 1
ATOM 1579 C CA . VAL A 1 206 ? 58.447 59.086 -31.297 1.00 47.86 263 VAL A CA 1
ATOM 1580 C C . VAL A 1 206 ? 58.274 58.875 -32.797 1.00 48.52 263 VAL A C 1
ATOM 1581 O O . VAL A 1 206 ? 58.990 59.470 -33.604 1.00 48.62 263 VAL A O 1
ATOM 1585 N N . VAL A 1 207 ? 57.317 58.030 -33.164 1.00 48.67 264 VAL A N 1
ATOM 1586 C CA . VAL A 1 207 ? 57.041 57.751 -34.566 1.00 49.78 264 VAL A CA 1
ATOM 1587 C C . VAL A 1 207 ? 56.576 59.020 -35.283 1.00 52.67 264 VAL A C 1
ATOM 1588 O O . VAL A 1 207 ? 56.986 59.294 -36.409 1.00 51.52 264 VAL A O 1
ATOM 1592 N N . GLU A 1 208 ? 55.709 59.785 -34.625 1.00 54.97 265 GLU A N 1
ATOM 1593 C CA . GLU A 1 208 ? 55.188 61.023 -35.196 1.00 58.18 265 GLU A CA 1
ATOM 1594 C C . GLU A 1 208 ? 56.273 62.092 -35.233 1.00 58.98 265 GLU A C 1
ATOM 1595 O O . GLU A 1 208 ? 56.365 62.869 -36.184 1.00 58.19 265 GLU A O 1
ATOM 1601 N N . SER A 1 209 ? 57.099 62.117 -34.193 1.00 60.98 266 SER A N 1
ATOM 1602 C CA . SER A 1 209 ? 58.182 63.085 -34.095 1.00 63.29 266 SER A CA 1
ATOM 1603 C C . SER A 1 209 ? 59.209 62.904 -35.214 1.00 64.77 266 SER A C 1
ATOM 1604 O O . SER A 1 209 ? 60.199 63.630 -35.277 1.00 64.92 266 SER A O 1
ATOM 1607 N N . LYS A 1 210 ? 58.973 61.932 -36.091 1.00 66.39 267 LYS A N 1
ATOM 1608 C CA . LYS A 1 210 ? 59.881 61.663 -37.203 1.00 68.44 267 LYS A CA 1
ATOM 1609 C C . LYS A 1 210 ? 59.233 61.999 -38.542 1.00 70.15 267 LYS A C 1
ATOM 1610 O O . LYS A 1 210 ? 59.925 62.217 -39.536 1.00 70.45 267 LYS A O 1
ATOM 1616 N N . ARG A 1 211 ? 57.903 62.032 -38.562 1.00 71.69 268 ARG A N 1
ATOM 1617 C CA . ARG A 1 211 ? 57.160 62.325 -39.783 1.00 73.64 268 ARG A CA 1
ATOM 1618 C C . ARG A 1 211 ? 57.264 63.772 -40.259 1.00 74.63 268 ARG A C 1
ATOM 1619 O O . ARG A 1 211 ? 57.289 64.029 -41.463 1.00 75.12 268 ARG A O 1
ATOM 1627 N N . SER B 2 1 ? 47.845 27.139 -8.332 1.00 66.27 256 SER B N 1
ATOM 1628 C CA . SER B 2 1 ? 48.730 27.622 -9.308 1.00 64.36 256 SER B CA 1
ATOM 1629 C C . SER B 2 1 ? 48.260 28.905 -9.939 1.00 62.12 256 SER B C 1
ATOM 1630 O O . SER B 2 1 ? 47.160 29.454 -9.799 1.00 64.03 256 SER B O 1
ATOM 1633 N N . HIS B 2 2 ? 49.298 29.219 -10.615 1.00 57.53 257 HIS B N 1
ATOM 1634 C CA . HIS B 2 2 ? 49.872 30.158 -11.539 1.00 52.84 257 HIS B CA 1
ATOM 1635 C C . HIS B 2 2 ? 49.090 31.063 -12.522 1.00 48.04 257 HIS B C 1
ATOM 1636 O O . HIS B 2 2 ? 48.083 30.636 -13.086 1.00 47.00 257 HIS B O 1
ATOM 1643 N N . PHE B 2 3 ? 49.559 32.291 -12.749 1.00 42.62 258 PHE B N 1
ATOM 1644 C CA . PHE B 2 3 ? 48.925 33.223 -13.693 1.00 36.63 258 PHE B CA 1
ATOM 1645 C C . PHE B 2 3 ? 49.311 32.865 -15.124 1.00 34.79 258 PHE B C 1
ATOM 1646 O O . PHE B 2 3 ? 49.870 33.683 -15.843 1.00 33.14 258 PHE B O 1
ATOM 1654 N N . ASN B 2 4 ? 49.007 31.643 -15.535 1.00 29.05 259 ASN B N 1
ATOM 1655 C CA . ASN B 2 4 ? 49.384 31.187 -16.867 1.00 29.64 259 ASN B CA 1
ATOM 1656 C C . ASN B 2 4 ? 48.516 31.748 -17.984 1.00 27.90 259 ASN B C 1
ATOM 1657 O O . ASN B 2 4 ? 47.287 31.814 -17.866 1.00 28.44 259 ASN B O 1
ATOM 1662 N N . LEU B 2 5 ? 49.165 32.163 -19.065 1.00 26.99 260 LEU B N 1
ATOM 1663 C CA . LEU B 2 5 ? 48.458 32.654 -20.237 1.00 28.39 260 LEU B CA 1
ATOM 1664 C C . LEU B 2 5 ? 48.425 31.474 -21.201 1.00 30.44 260 LEU B C 1
ATOM 1665 O O . LEU B 2 5 ? 47.407 31.210 -21.827 1.00 32.88 260 LEU B O 1
ATOM 1670 N N . ALA B 2 6 ? 49.542 30.757 -21.298 1.00 29.95 261 ALA B N 1
ATOM 1671 C CA . ALA B 2 6 ? 49.632 29.588 -22.168 1.00 30.06 261 ALA B CA 1
ATOM 1672 C C . ALA B 2 6 ? 49.160 28.359 -21.394 1.00 29.64 261 ALA B C 1
ATOM 1673 O O . ALA B 2 6 ? 49.072 28.387 -20.164 1.00 28.84 261 ALA B O 1
ATOM 1675 N N . PRO B 2 7 ? 48.852 27.261 -22.103 1.00 30.21 262 PRO B N 1
ATOM 1676 C CA . PRO B 2 7 ? 48.392 26.035 -21.440 1.00 31.32 262 PRO B CA 1
ATOM 1677 C C . PRO B 2 7 ? 49.428 25.512 -20.442 1.00 33.27 262 PRO B C 1
ATOM 1678 O O . PRO B 2 7 ? 50.617 25.797 -20.575 1.00 31.37 262 PRO B O 1
ATOM 1682 N N . LEU B 2 8 ? 48.972 24.754 -19.448 1.00 32.99 263 LEU B N 1
ATOM 1683 C CA . LEU B 2 8 ? 49.867 24.176 -18.449 1.00 37.41 263 LEU B CA 1
ATOM 1684 C C . LEU B 2 8 ? 50.433 22.880 -19.017 1.00 40.02 263 LEU B C 1
ATOM 1685 O O . LEU B 2 8 ? 51.469 22.386 -18.569 1.00 41.24 263 LEU B O 1
ATOM 1690 N N . GLY B 2 9 ? 49.736 22.338 -20.010 1.00 41.19 264 GLY B N 1
ATOM 1691 C CA . GLY B 2 9 ? 50.155 21.101 -20.643 1.00 43.22 264 GLY B CA 1
ATOM 1692 C C . GLY B 2 9 ? 49.069 20.578 -21.566 1.00 45.22 264 GLY B C 1
ATOM 1693 O O . GLY B 2 9 ? 48.214 21.340 -22.027 1.00 42.11 264 GLY B O 1
ATOM 1694 N N . ARG B 2 10 ? 49.103 19.277 -21.843 1.00 47.53 265 ARG B N 1
ATOM 1695 C CA . ARG B 2 10 ? 48.111 18.654 -22.712 1.00 50.73 265 ARG B CA 1
ATOM 1696 C C . ARG B 2 10 ? 47.002 18.041 -21.872 1.00 52.41 265 ARG B C 1
ATOM 1697 O O . ARG B 2 10 ? 47.245 17.527 -20.781 1.00 51.23 265 ARG B O 1
ATOM 1705 N N . ARG B 2 11 ? 45.786 18.092 -22.403 1.00 54.25 266 ARG B N 1
ATOM 1706 C CA . ARG B 2 11 ? 44.609 17.579 -21.719 1.00 56.73 266 ARG B CA 1
ATOM 1707 C C . ARG B 2 11 ? 44.154 16.239 -22.301 1.00 59.08 266 ARG B C 1
ATOM 1708 O O . ARG B 2 11 ? 44.272 16.003 -23.505 1.00 58.62 266 ARG B O 1
ATOM 1716 N N . ARG B 2 12 ? 43.634 15.367 -21.440 1.00 62.23 267 ARG B N 1
ATOM 1717 C CA . ARG B 2 12 ? 43.148 14.058 -21.870 1.00 65.60 267 ARG B CA 1
ATOM 1718 C C . ARG B 2 12 ? 41.798 14.174 -22.572 1.00 67.76 267 ARG B C 1
ATOM 1719 O O . ARG B 2 12 ? 40.770 14.373 -21.923 1.00 68.24 267 ARG B O 1
ATOM 1727 N N . VAL B 2 13 ? 41.798 14.049 -23.894 1.00 69.63 268 VAL B N 1
ATOM 1728 C CA . VAL B 2 13 ? 40.554 14.122 -24.648 1.00 71.46 268 VAL B CA 1
ATOM 1729 C C . VAL B 2 13 ? 40.273 12.775 -25.311 1.00 72.33 268 VAL B C 1
ATOM 1730 O O . VAL B 2 13 ? 39.206 12.192 -25.024 1.00 72.51 268 VAL B O 1
#

B-factor: mean 36.13, std 12.51, range [18.91, 81.58]

Nearest PDB structures (foldseek):
  3bqo-assembly1_A  TM=1.005E+00  e=1.168E-26  Homo sapiens
  8w8g-assembly2_C  TM=9.896E-01  e=2.440E-25  Homo sapiens
  8w8g-assembly2_D  TM=9.861E-01  e=5.865E-24  Homo sapiens
  4m7c-assembly1_B  TM=8.736E-01  e=2.425E-08  Homo sapiens
  7c5d-assembly1_A  TM=8.412E-01  e=4.010E-07  Homo sapiens

InterPro domains:
  IPR001005 SANT/Myb domain [PF00249] (380-427)
  IPR001005 SANT/Myb domain [PS50090] (375-428)
  IPR001005 SANT/Myb domain [SM00717] (379-430)
  IPR009057 Homedomain-like superfamily [SSF46689] (382-435)
  IPR013867 Telomere repeat-binding factor, dimerisation domain [PF08558] (77-269)
  IPR017357 Telomeric repeat-binding factor 1/2 [PIRSF038016] (1-439)
  IPR017930 Myb domain [PS51294] (375-432)
  IPR036507 Telomere repeat-binding factor, dimerisation domain superfamily [G3DSA:1.25.40.210] (58-268)
  IPR036507 Telomere repeat-binding factor, dimerisation domain superfamily [SSF63600] (63-265)
  IPR052450 Telomeric Repeat-Binding Domain-Containing Protein [PTHR46734] (14-439)

Solvent-accessible surface area: 11345 Å² total; per-residue (Å²): 180,108,81,40,122,79,61,109,59,116,51,65,34,16,12,98,75,2,31,60,24,0,0,34,0,0,69,1,12,94,72,58,96,85,90,59,16,89,131,18,46,59,51,0,32,62,42,8,88,64,29,120,82,71,80,90,81,32,60,43,0,0,50,1,0,12,0,1,4,3,0,57,19,0,107,55,10,53,1,28,4,46,104,68,51,120,22,1,0,1,8,0,0,27,89,15,1,56,65,5,145,34,139,111,78,137,46,1,88,41,0,51,40,4,0,20,0,8,0,0,3,3,0,3,99,87,44,43,52,146,20,0,84,60,0,8,114,66,21,32,146,18,124,65,80,87,71,0,89,79,0,5,80,111,121,55,15,152,36,74,17,14,130,114,37,26,37,113,51,0,35,106,57,0,42,53,6,0,78,127,0,11,81,76,5,50,78,32,100,56,38,105,31,45,54,120,81,90,89,94,163,204,118,88,70,8,0,16,39,68,28,138,12,197,109

Secondary structure (DSSP, 8-state):
-HHHHHHHHHHHHHHHHHHHHHHHHHHHHHHT-HHHHHHHHHHHHHHHHT-S---HHHHHHHHHHHHHHHHHTTT-TTEE-SSSTT--HHHHHHHHHTTS-S---HHHHHHHHHHHHHHHHHHHHTT-HHHHHHHHHHH---TTHHHHHHHHHTT-TT-HHHHHS-HHHHHHHHHHHHHHHHHHHTTSHHHHHHHHHHHTT-/----SS-SEE---

Sequence (215 aa):
EDAGLVAEAEAVAAGWMLDFLCLSLCRAFRDGRSEDFRRTRNSAEAIIHGLSSLTACQLRTIYICQFLTRIAAGKTLDAQFENDERITPLESALMIWGSIEKEHDKLHEEIQNLIKIQAIAVCMENGNFKEAEEVFERIFHMPFKSKLLMIISQKDTFHSFFQHFSYNHMMEKIKSYVNYVLSEKSSTFLMKAAAKVVESKRSHFNLAPLGRRRV

Radius of gyration: 19.16 Å; Cα contacts (8 Å, |Δi|>4): 233; chains: 2; bounding box: 53×51×38 Å